Protein AF-A0A847LMZ5-F1 (afdb_monomer_lite)

Sequence (312 aa):
MRTNPVRPGMLLMLALALTLGGLVWAQEDLQGVLDTHEPKVAAPAIERQDTPAQTAAAPAATDPWAAVRARLQAIIDRLQKILDLLRGGSTAVVEDPGKDKGKEQDKPKTDDQEKSAYQPKGTLKPESFGYGSRYQAVYDIVEKYCAVNQKYVLSAGHTWKGYTGQTDCSGFTGHFYQMLCSIAGVPPVFSQKGWFPSSQVYKTQYTKKITSAWPPPKPRDLIKPGDIFVLDKDGRSYGHIGVFMGYDKSGNPLIAHSTTTTISTKAVRGNKGHTGVRIEPMPSYYRERWSGIYRINGTDQALDKLVKQGAK

Foldseek 3Di:
DDDDDDDPVVVVVVVVCVLVVLVVVVVVVVVVVVVVPDDDDDDDDDDDDDDDDDDDDDPDDDPPCPVVVVSVVVSVVVVVVVVVVVVVPDDDDDDDDDDDDDDDDDDPDDDDDDPDLDQQQDPDDLVQQPDDPLCRSLRRQQQVQQVQQQAEDPQPQFQDDDHHNYYAFQNSLQNSQVSLCSSLVHDAPDDNHGGGDFLVCLLPHQKDFQDQDPPPDDDDVRDDFQWKWKQAAPVPDRIGMFTFHHAHPVRFTKTWGFDPDADDPQFPGHDGRGGTITIHGDDPVSNVRGPHIIHRPCSVVSSVSVVVVVVD

Structure (mmCIF, N/CA/C/O backbone):
data_AF-A0A847LMZ5-F1
#
_entry.id   AF-A0A847LMZ5-F1
#
loop_
_atom_site.group_PDB
_atom_site.id
_atom_site.type_symbol
_atom_site.label_atom_id
_atom_site.label_alt_id
_atom_site.label_comp_id
_atom_site.label_asym_id
_atom_site.label_entity_id
_atom_site.label_seq_id
_atom_site.pdbx_PDB_ins_code
_atom_site.Cartn_x
_atom_site.Cartn_y
_atom_site.Cartn_z
_atom_site.occupancy
_atom_site.B_iso_or_equiv
_atom_site.auth_seq_id
_atom_site.auth_comp_id
_atom_site.auth_asym_id
_atom_site.auth_atom_id
_atom_site.pdbx_PDB_model_num
ATOM 1 N N . MET A 1 1 ? 45.243 -16.182 -17.906 1.00 40.28 1 MET A N 1
ATOM 2 C CA . MET A 1 1 ? 44.011 -15.542 -17.390 1.00 40.28 1 MET A CA 1
ATOM 3 C C . MET A 1 1 ? 42.861 -15.928 -18.309 1.00 40.28 1 MET A C 1
ATOM 5 O O . MET A 1 1 ? 42.946 -15.637 -19.492 1.00 40.28 1 MET A O 1
ATOM 9 N N . ARG A 1 2 ? 41.856 -16.667 -17.821 1.00 28.03 2 ARG A N 1
ATOM 10 C CA . ARG A 1 2 ? 40.675 -17.052 -18.616 1.00 28.03 2 ARG A CA 1
ATOM 11 C C . ARG A 1 2 ? 39.610 -15.966 -18.465 1.00 28.03 2 ARG A C 1
ATOM 13 O O . ARG A 1 2 ? 39.167 -15.708 -17.350 1.00 28.03 2 ARG A O 1
ATOM 20 N N . THR A 1 3 ? 39.235 -15.322 -19.564 1.00 37.41 3 THR A N 1
ATOM 21 C CA . THR A 1 3 ? 38.119 -14.375 -19.627 1.00 37.41 3 THR A CA 1
ATOM 22 C C . THR A 1 3 ? 36.821 -15.161 -19.808 1.00 37.41 3 THR A C 1
ATOM 24 O O . THR A 1 3 ? 36.697 -15.980 -20.717 1.00 37.41 3 THR A O 1
ATOM 27 N N . ASN A 1 4 ? 35.856 -14.963 -18.908 1.00 35.88 4 ASN A N 1
ATOM 28 C CA . ASN A 1 4 ? 34.538 -15.582 -19.042 1.00 35.88 4 ASN A CA 1
ATOM 29 C C . ASN A 1 4 ? 33.739 -14.859 -20.140 1.00 35.88 4 ASN A C 1
ATOM 31 O O . ASN A 1 4 ? 33.680 -13.627 -20.114 1.00 35.88 4 ASN A O 1
ATOM 35 N N . PRO A 1 5 ? 33.099 -15.580 -21.079 1.00 39.66 5 PRO A N 1
ATOM 36 C CA . PRO A 1 5 ? 32.271 -14.955 -22.100 1.00 39.66 5 PRO A CA 1
ATOM 37 C C . PRO A 1 5 ? 31.011 -14.353 -21.467 1.00 39.66 5 PRO A C 1
ATOM 39 O O . PRO A 1 5 ? 30.300 -15.001 -20.693 1.00 39.66 5 PRO A O 1
ATOM 42 N N . VAL A 1 6 ? 30.735 -13.092 -21.801 1.00 39.94 6 VAL A N 1
ATOM 43 C CA . VAL A 1 6 ? 29.519 -12.385 -21.387 1.00 39.94 6 VAL A CA 1
ATOM 44 C C . VAL A 1 6 ? 28.318 -13.088 -22.017 1.00 39.94 6 VAL A C 1
ATOM 46 O O . VAL A 1 6 ? 28.242 -13.246 -23.234 1.00 39.94 6 VAL A O 1
ATOM 49 N N . ARG A 1 7 ? 27.378 -13.543 -21.183 1.00 42.81 7 ARG A N 1
ATOM 50 C CA . ARG A 1 7 ? 26.174 -14.244 -21.646 1.00 42.81 7 ARG A CA 1
ATOM 51 C C . ARG A 1 7 ? 25.300 -13.289 -22.480 1.00 42.81 7 ARG A C 1
ATOM 53 O O . ARG A 1 7 ? 25.060 -12.172 -22.019 1.00 42.81 7 ARG A O 1
ATOM 60 N N . PRO A 1 8 ? 24.741 -13.719 -23.628 1.00 40.16 8 PRO A N 1
ATOM 61 C CA . PRO A 1 8 ? 23.923 -12.873 -24.510 1.00 40.16 8 PRO A CA 1
ATOM 62 C C . PRO A 1 8 ? 22.765 -12.151 -23.798 1.00 40.16 8 PRO A C 1
ATOM 64 O O . PRO A 1 8 ? 22.463 -10.998 -24.095 1.00 40.16 8 PRO A O 1
ATOM 67 N N . GLY A 1 9 ? 22.167 -12.783 -22.779 1.00 38.16 9 GLY A N 1
ATOM 68 C CA . GLY A 1 9 ? 21.100 -12.176 -21.975 1.00 38.16 9 GLY A CA 1
ATOM 69 C C . GLY A 1 9 ? 21.537 -10.978 -21.119 1.00 38.16 9 GLY A C 1
ATOM 70 O O . GLY A 1 9 ? 20.717 -10.119 -20.809 1.00 38.16 9 GLY A O 1
ATOM 71 N N . MET A 1 10 ? 22.823 -10.875 -20.769 1.00 39.41 10 MET A N 1
ATOM 72 C CA . MET A 1 10 ? 23.363 -9.748 -20.000 1.00 39.41 10 MET A CA 1
ATOM 73 C C . MET A 1 10 ? 23.548 -8.507 -20.884 1.00 39.41 10 MET A C 1
ATOM 75 O O . MET A 1 10 ? 23.282 -7.396 -20.437 1.00 39.41 10 MET A O 1
ATOM 79 N N . LEU A 1 11 ? 23.915 -8.701 -22.155 1.00 41.25 11 LEU A N 1
ATOM 80 C CA . LEU A 1 11 ? 23.975 -7.635 -23.160 1.00 41.25 11 LEU A CA 1
ATOM 81 C C . LEU A 1 11 ? 22.578 -7.118 -23.526 1.00 41.25 11 LEU A C 1
ATOM 83 O O . LEU A 1 11 ? 22.403 -5.910 -23.645 1.00 41.25 11 LEU A O 1
ATOM 87 N N . LEU A 1 12 ? 21.574 -7.999 -23.616 1.00 39.91 12 LEU A N 1
ATOM 88 C CA . LEU A 1 12 ? 20.188 -7.596 -23.870 1.00 39.91 12 LEU A CA 1
ATOM 89 C C . LEU A 1 12 ? 19.594 -6.800 -22.695 1.00 39.91 12 LEU A C 1
ATOM 91 O O . LEU A 1 12 ? 18.951 -5.782 -22.918 1.00 39.91 12 LEU A O 1
ATOM 95 N N . MET A 1 13 ? 19.862 -7.203 -21.447 1.00 43.59 13 MET A N 1
ATOM 96 C CA . MET A 1 13 ? 19.449 -6.449 -20.253 1.00 43.59 13 MET A CA 1
ATOM 97 C C . MET A 1 13 ? 20.156 -5.092 -20.140 1.00 43.59 13 MET A C 1
ATOM 99 O O . MET A 1 13 ? 19.526 -4.106 -19.765 1.00 43.59 13 MET A O 1
ATOM 103 N N . LEU A 1 14 ? 21.445 -5.018 -20.494 1.00 41.22 14 LEU A N 1
ATOM 104 C CA . LEU A 1 14 ? 22.200 -3.763 -20.496 1.00 41.22 14 LEU A CA 1
ATOM 105 C C . LEU A 1 14 ? 21.722 -2.821 -21.614 1.00 41.22 14 LEU A C 1
ATOM 107 O O . LEU A 1 14 ? 21.564 -1.627 -21.380 1.00 41.22 14 LEU A O 1
ATOM 111 N N . ALA A 1 15 ? 21.424 -3.359 -22.801 1.00 42.47 15 ALA A N 1
ATOM 112 C CA . ALA A 1 15 ? 20.840 -2.608 -23.908 1.00 42.47 15 ALA A CA 1
ATOM 113 C C . ALA A 1 15 ? 19.437 -2.090 -23.558 1.00 42.47 15 ALA A C 1
ATOM 115 O O . ALA A 1 15 ? 19.166 -0.913 -23.771 1.00 42.47 15 ALA A O 1
ATOM 116 N N . LEU A 1 16 ? 18.590 -2.917 -22.933 1.00 42.31 16 LEU A N 1
ATOM 117 C CA . LEU A 1 16 ? 17.246 -2.526 -22.498 1.00 42.31 16 LEU A CA 1
ATOM 118 C C . LEU A 1 16 ? 17.288 -1.449 -21.399 1.00 42.31 16 LEU A C 1
ATOM 120 O O . LEU A 1 16 ? 16.494 -0.509 -21.426 1.00 42.31 16 LEU A O 1
ATOM 124 N N . ALA A 1 17 ? 18.243 -1.545 -20.467 1.00 45.31 17 ALA A N 1
ATOM 125 C CA . ALA A 1 17 ? 18.478 -0.532 -19.438 1.00 45.31 17 ALA A CA 1
ATOM 126 C C . ALA A 1 17 ? 18.969 0.802 -20.032 1.00 45.31 17 ALA A C 1
ATOM 128 O O . ALA A 1 17 ? 18.552 1.866 -19.575 1.00 45.31 17 ALA A O 1
ATOM 129 N N . LEU A 1 18 ? 19.801 0.759 -21.078 1.00 43.91 18 LEU A N 1
ATOM 130 C CA . LEU A 1 18 ? 20.311 1.949 -21.767 1.00 43.91 18 LEU A CA 1
ATOM 131 C C . LEU A 1 18 ? 19.268 2.604 -22.690 1.00 43.91 18 LEU A C 1
ATOM 133 O O . LEU A 1 18 ? 19.251 3.828 -22.798 1.00 43.91 18 LEU A O 1
ATOM 137 N N . THR A 1 19 ? 18.374 1.835 -23.324 1.00 46.25 19 THR A N 1
ATOM 138 C CA . THR A 1 19 ? 17.312 2.381 -24.190 1.00 46.25 19 THR A CA 1
ATOM 139 C C . THR A 1 19 ? 16.118 2.910 -23.396 1.00 46.25 19 THR A C 1
ATOM 141 O O . THR A 1 19 ? 15.596 3.974 -23.718 1.00 46.25 19 THR A O 1
ATOM 144 N N . LEU A 1 20 ? 15.703 2.225 -22.322 1.00 44.44 20 LEU A N 1
ATOM 145 C CA . LEU A 1 20 ? 14.601 2.686 -21.462 1.00 44.44 20 LEU A CA 1
ATOM 146 C C . LEU A 1 20 ? 15.035 3.821 -20.527 1.00 44.44 20 LEU A C 1
ATOM 148 O O . LEU A 1 20 ? 14.248 4.725 -20.260 1.00 44.44 20 LEU A O 1
ATOM 152 N N . GLY A 1 21 ? 16.303 3.825 -20.102 1.00 41.75 21 GLY A N 1
ATOM 153 C CA . GLY A 1 21 ? 16.902 4.953 -19.396 1.00 41.75 21 GLY A CA 1
ATOM 154 C C . GLY A 1 21 ? 16.992 6.219 -20.252 1.00 41.75 21 GLY A C 1
ATOM 155 O O . GLY A 1 21 ? 16.994 7.300 -19.697 1.00 41.75 21 GLY A O 1
ATOM 156 N N . GLY A 1 22 ? 17.016 6.129 -21.586 1.00 37.91 22 GLY A N 1
ATOM 157 C CA . GLY A 1 22 ? 16.984 7.309 -22.463 1.00 37.91 22 GLY A CA 1
ATOM 158 C C . GLY A 1 22 ? 15.580 7.881 -22.693 1.00 37.91 22 GLY A C 1
ATOM 159 O O . GLY A 1 22 ? 15.420 9.097 -22.769 1.00 37.91 22 GLY A O 1
ATOM 160 N N . LEU A 1 23 ? 14.554 7.024 -22.774 1.00 37.25 23 LEU A N 1
ATOM 161 C CA . LEU A 1 23 ? 13.178 7.453 -23.069 1.00 37.25 23 LEU A CA 1
ATOM 162 C C . LEU A 1 23 ? 12.505 8.206 -21.910 1.00 37.25 23 LEU A C 1
ATOM 164 O O . LEU A 1 23 ? 11.705 9.101 -22.159 1.00 37.25 23 LEU A O 1
ATOM 168 N N . VAL A 1 24 ? 12.827 7.873 -20.656 1.00 42.84 24 VAL A N 1
ATOM 169 C CA . VAL A 1 24 ? 12.194 8.507 -19.481 1.00 42.84 24 VAL A CA 1
ATOM 170 C C . VAL A 1 24 ? 12.733 9.924 -19.237 1.00 42.84 24 VAL A C 1
ATOM 172 O O . VAL A 1 24 ? 11.966 10.812 -18.880 1.00 42.84 24 VAL A O 1
ATOM 175 N N . TRP A 1 25 ? 14.011 10.179 -19.538 1.00 40.00 25 TRP A N 1
ATOM 176 C CA . TRP A 1 25 ? 14.607 11.518 -19.411 1.00 40.00 25 TRP A CA 1
ATOM 177 C C . TRP A 1 25 ? 14.095 12.478 -20.488 1.00 40.00 25 TRP A C 1
ATOM 179 O O . TRP A 1 25 ? 13.913 13.662 -20.229 1.00 40.00 25 TRP A O 1
ATOM 189 N N . ALA A 1 26 ? 13.787 11.960 -21.682 1.00 38.69 26 ALA A N 1
ATOM 190 C CA . ALA A 1 26 ? 13.154 12.748 -22.735 1.00 38.69 26 ALA A CA 1
ATOM 191 C C . ALA A 1 26 ? 11.730 13.203 -22.359 1.00 38.69 26 ALA A C 1
ATOM 193 O O . ALA A 1 26 ? 11.281 14.231 -22.853 1.00 38.69 26 ALA A O 1
ATOM 194 N N . GLN A 1 27 ? 11.029 12.472 -21.485 1.00 42.47 27 GLN A N 1
ATOM 195 C CA . GLN A 1 27 ? 9.670 12.810 -21.057 1.00 42.47 27 GLN A CA 1
ATOM 196 C C . GLN A 1 27 ? 9.647 13.851 -19.923 1.00 42.47 27 GLN A C 1
ATOM 198 O O . GLN A 1 27 ? 8.782 14.724 -19.926 1.00 42.47 27 GLN A O 1
ATOM 203 N N . GLU A 1 28 ? 10.604 13.802 -18.992 1.00 41.81 28 GLU A N 1
ATOM 204 C CA . GLU A 1 28 ? 10.739 14.802 -17.918 1.00 41.81 28 GLU A CA 1
ATOM 205 C C . GLU A 1 28 ? 11.218 16.166 -18.451 1.00 41.81 28 GLU A C 1
ATOM 207 O O . GLU A 1 28 ? 10.672 17.198 -18.056 1.00 41.81 28 GLU A O 1
ATOM 212 N N . ASP A 1 29 ? 12.142 16.184 -19.422 1.00 41.62 29 ASP A N 1
ATOM 213 C CA . ASP A 1 29 ? 12.594 17.425 -20.077 1.00 41.62 29 ASP A CA 1
ATOM 214 C C . ASP A 1 29 ? 11.500 18.048 -20.970 1.00 41.62 29 ASP A C 1
ATOM 216 O O . ASP A 1 29 ? 11.355 19.271 -21.008 1.00 41.62 29 ASP A O 1
ATOM 220 N N . LEU A 1 30 ? 10.687 17.237 -21.665 1.00 34.03 30 LEU A N 1
ATOM 221 C CA . LEU A 1 30 ? 9.592 17.747 -22.504 1.00 34.03 30 LEU A CA 1
ATOM 222 C C . LEU A 1 30 ? 8.488 18.407 -21.662 1.00 34.03 30 LEU A C 1
ATOM 224 O O . LEU A 1 30 ? 7.918 19.415 -22.079 1.00 34.03 30 LEU A O 1
ATOM 228 N N . GLN A 1 31 ? 8.220 17.877 -20.465 1.00 44.16 31 GLN A N 1
ATOM 229 C CA . GLN A 1 31 ? 7.247 18.457 -19.541 1.00 44.16 31 GLN A CA 1
ATOM 230 C C . GLN A 1 31 ? 7.771 19.759 -18.909 1.00 44.16 31 GLN A C 1
ATOM 232 O O . GLN A 1 31 ? 7.029 20.732 -18.823 1.00 44.16 31 GLN A O 1
ATOM 237 N N . GLY A 1 32 ? 9.066 19.824 -18.571 1.00 38.69 32 GLY A N 1
ATOM 238 C CA . GLY A 1 32 ? 9.696 21.046 -18.057 1.00 38.69 32 GLY A CA 1
ATOM 239 C C . GLY A 1 32 ? 9.701 22.212 -19.055 1.00 38.69 32 GLY A C 1
ATOM 240 O O . GLY A 1 32 ? 9.527 23.359 -18.651 1.00 38.69 32 GLY A O 1
ATOM 241 N N . VAL A 1 33 ? 9.841 21.933 -20.358 1.00 40.28 33 VAL A N 1
ATOM 242 C CA . VAL A 1 33 ? 9.767 22.954 -21.423 1.00 40.28 33 VAL A CA 1
ATOM 243 C C . VAL A 1 33 ? 8.327 23.433 -21.661 1.00 40.28 33 VAL A C 1
ATOM 245 O O . VAL A 1 33 ? 8.112 24.622 -21.908 1.00 40.28 33 VAL A O 1
ATOM 248 N N . LEU A 1 34 ? 7.331 22.547 -21.546 1.00 38.34 34 LEU A N 1
ATOM 249 C CA . LEU A 1 34 ? 5.912 22.909 -21.676 1.00 38.34 34 LEU A CA 1
ATOM 250 C C . LEU A 1 34 ? 5.433 23.797 -20.514 1.00 38.34 34 LEU A C 1
ATOM 252 O O . LEU A 1 34 ? 4.734 24.780 -20.754 1.00 38.34 34 LEU A O 1
ATOM 256 N N . ASP A 1 35 ? 5.894 23.531 -19.290 1.00 45.22 35 ASP A N 1
ATOM 257 C CA . ASP A 1 35 ? 5.530 24.312 -18.099 1.00 45.22 35 ASP A CA 1
ATOM 258 C C . ASP A 1 35 ? 6.154 25.728 -18.092 1.00 45.22 35 ASP A C 1
ATOM 260 O O . ASP A 1 35 ? 5.628 26.644 -17.457 1.00 45.22 35 ASP A O 1
ATOM 264 N N . THR A 1 36 ? 7.250 25.957 -18.830 1.00 45.44 36 THR A N 1
ATOM 265 C CA . THR A 1 36 ? 7.865 27.293 -18.975 1.00 45.44 36 THR A CA 1
ATOM 266 C C . THR A 1 36 ? 7.190 28.205 -20.006 1.00 45.44 36 THR A C 1
ATOM 268 O O . THR A 1 36 ? 7.540 29.384 -20.084 1.00 45.44 36 THR A O 1
ATOM 271 N N . HIS A 1 37 ? 6.219 27.699 -20.776 1.00 38.75 37 HIS A N 1
ATOM 272 C CA . HIS A 1 37 ? 5.598 28.430 -21.887 1.00 38.75 37 HIS A CA 1
ATOM 273 C C . HIS A 1 37 ? 4.067 28.574 -21.803 1.00 38.75 37 HIS A C 1
ATOM 275 O O . HIS A 1 37 ? 3.457 29.060 -22.757 1.00 38.75 37 HIS A O 1
ATOM 281 N N . GLU A 1 38 ? 3.433 28.256 -20.668 1.00 37.28 38 GLU A N 1
ATOM 282 C CA . GLU A 1 38 ? 2.038 28.657 -20.451 1.00 37.28 38 GLU A CA 1
ATOM 283 C C . GLU A 1 38 ? 1.930 30.185 -20.246 1.00 37.28 38 GLU A C 1
ATOM 285 O O . GLU A 1 38 ? 2.606 30.750 -19.375 1.00 37.28 38 GLU A O 1
ATOM 290 N N . PRO A 1 39 ? 1.089 30.898 -21.024 1.00 33.19 39 PRO A N 1
ATOM 291 C CA . PRO A 1 39 ? 0.928 32.336 -20.871 1.00 33.19 39 PRO A CA 1
ATOM 292 C C . PRO A 1 39 ? 0.236 32.645 -19.538 1.00 33.19 39 PRO A C 1
ATOM 294 O O . PRO A 1 39 ? -0.963 32.423 -19.366 1.00 33.19 39 PRO A O 1
ATOM 297 N N . LYS A 1 40 ? 0.994 33.201 -18.587 1.00 36.41 40 LYS A N 1
ATOM 298 C CA . LYS A 1 40 ? 0.441 33.799 -17.365 1.00 36.41 40 LYS A CA 1
ATOM 299 C C . LYS A 1 40 ? -0.496 34.944 -17.749 1.00 36.41 40 LYS A C 1
ATOM 301 O O . LYS A 1 40 ? -0.046 35.999 -18.190 1.00 36.41 40 LYS A O 1
ATOM 306 N N . VAL A 1 41 ? -1.796 34.741 -17.554 1.00 35.16 41 VAL A N 1
ATOM 307 C CA . VAL A 1 41 ? -2.803 35.800 -17.660 1.00 35.16 41 VAL A CA 1
ATOM 308 C C . VAL A 1 41 ? -2.531 36.824 -16.555 1.00 35.16 41 VAL A C 1
ATOM 310 O O . VAL A 1 41 ? -2.593 36.505 -15.367 1.00 35.16 41 VAL A O 1
ATOM 313 N N . ALA A 1 42 ? -2.164 38.041 -16.953 1.00 36.50 42 ALA A N 1
ATOM 314 C CA . ALA A 1 42 ? -1.856 39.141 -16.050 1.00 36.50 42 ALA A CA 1
ATOM 315 C C . ALA A 1 42 ? -3.136 39.714 -15.413 1.00 36.50 42 ALA A C 1
ATOM 317 O O . ALA A 1 42 ? -4.105 40.016 -16.107 1.00 36.50 42 ALA A O 1
ATOM 318 N N . ALA A 1 43 ? -3.120 39.891 -14.090 1.00 35.12 43 ALA A N 1
ATOM 319 C CA . ALA A 1 43 ? -4.070 40.738 -13.368 1.00 35.12 43 ALA A CA 1
ATOM 320 C C . ALA A 1 43 ? -3.659 42.224 -13.503 1.00 35.12 43 ALA A C 1
ATOM 322 O O . ALA A 1 43 ? -2.471 42.500 -13.696 1.00 35.12 43 ALA A O 1
ATOM 323 N N . PRO A 1 44 ? -4.603 43.184 -13.431 1.00 37.62 44 PRO A N 1
ATOM 324 C CA . PRO A 1 44 ? -4.355 44.565 -13.833 1.00 37.62 44 PRO A CA 1
ATOM 325 C C . PRO A 1 44 ? -3.472 45.341 -12.846 1.00 37.62 44 PRO A C 1
ATOM 327 O O . PRO A 1 44 ? -3.483 45.113 -11.637 1.00 37.62 44 PRO A O 1
ATOM 330 N N . ALA A 1 45 ? -2.706 46.263 -13.427 1.00 36.47 45 ALA A N 1
ATOM 331 C CA . ALA A 1 45 ? -1.644 47.047 -12.817 1.00 36.47 45 ALA A CA 1
ATOM 332 C C . ALA A 1 45 ? -2.146 48.136 -11.853 1.00 36.47 45 ALA A C 1
ATOM 334 O O . ALA A 1 45 ? -3.147 48.800 -12.116 1.00 36.47 45 ALA A O 1
ATOM 335 N N . ILE A 1 46 ? -1.376 48.368 -10.783 1.00 38.19 46 ILE A N 1
ATOM 336 C CA . ILE A 1 46 ? -1.354 49.636 -10.048 1.00 38.19 46 ILE A CA 1
ATOM 337 C C . ILE A 1 46 ? -0.035 50.335 -10.388 1.00 38.19 46 ILE A C 1
ATOM 339 O O . ILE A 1 46 ? 1.047 49.760 -10.288 1.00 38.19 46 ILE A O 1
ATOM 343 N N . GLU A 1 47 ? -0.189 51.571 -10.835 1.00 44.72 47 GLU A N 1
ATOM 344 C CA . GLU A 1 47 ? 0.781 52.489 -11.415 1.00 44.72 47 GLU A CA 1
ATOM 345 C C . GLU A 1 47 ? 1.703 53.129 -10.360 1.00 44.72 47 GLU A C 1
ATOM 347 O O . GLU A 1 47 ? 1.206 53.683 -9.379 1.00 44.72 47 GLU A O 1
ATOM 352 N N . ARG A 1 48 ? 3.030 53.105 -10.588 1.00 34.03 48 ARG A N 1
ATOM 353 C CA . ARG A 1 48 ? 3.987 54.150 -10.160 1.00 34.03 48 ARG A CA 1
ATOM 354 C C . ARG A 1 48 ? 5.208 54.228 -11.102 1.00 34.03 48 ARG A C 1
ATOM 356 O O . ARG A 1 48 ? 5.894 53.233 -11.317 1.00 34.03 48 ARG A O 1
ATOM 363 N N . GLN A 1 49 ? 5.414 55.448 -11.606 1.00 35.41 49 GLN A N 1
ATOM 364 C CA . GLN A 1 49 ? 6.561 56.099 -12.283 1.00 35.41 49 GLN A CA 1
ATOM 365 C C . GLN A 1 49 ? 7.929 55.838 -11.608 1.00 35.41 49 GLN A C 1
ATOM 367 O O . GLN A 1 49 ? 7.949 55.503 -10.427 1.00 35.41 49 GLN A O 1
ATOM 372 N N . ASP A 1 50 ? 9.131 56.074 -12.151 1.00 41.22 50 ASP A N 1
ATOM 373 C CA . ASP A 1 50 ? 9.733 56.401 -13.463 1.00 41.22 50 ASP A CA 1
ATOM 374 C C . ASP A 1 50 ? 11.260 56.302 -13.228 1.00 41.22 50 ASP A C 1
ATOM 376 O O . ASP A 1 50 ? 11.735 56.844 -12.229 1.00 41.22 50 ASP A O 1
ATOM 380 N N . THR A 1 51 ? 12.062 55.682 -14.110 1.00 32.66 51 THR A N 1
ATOM 381 C CA . THR A 1 51 ? 13.518 55.964 -14.269 1.00 32.66 51 THR A CA 1
ATOM 382 C C . THR A 1 51 ? 14.017 55.431 -15.634 1.00 32.66 51 THR A C 1
ATOM 384 O O . THR A 1 51 ? 13.564 54.360 -16.044 1.00 32.66 51 THR A O 1
ATOM 387 N N . PRO A 1 52 ? 14.898 56.143 -16.378 1.00 42.81 52 PRO A N 1
ATOM 388 C CA . PRO A 1 52 ? 15.064 55.932 -17.818 1.00 42.81 52 PRO A CA 1
ATOM 389 C C . PRO A 1 52 ? 16.093 54.868 -18.237 1.00 42.81 52 PRO A C 1
ATOM 391 O O . PRO A 1 52 ? 16.970 54.445 -17.489 1.00 42.81 52 PRO A O 1
ATOM 394 N N . ALA A 1 53 ? 15.921 54.484 -19.503 1.00 40.97 53 ALA A N 1
ATOM 395 C CA . ALA A 1 53 ? 16.490 53.379 -20.260 1.00 40.97 53 ALA A CA 1
ATOM 396 C C . ALA A 1 53 ? 18.023 53.233 -20.273 1.00 40.97 53 ALA A C 1
ATOM 398 O O . ALA A 1 53 ? 18.767 54.183 -20.511 1.00 40.97 53 ALA A O 1
ATOM 399 N N . GLN A 1 54 ? 18.457 51.972 -20.194 1.00 34.94 54 GLN A N 1
ATOM 400 C CA . GLN A 1 54 ? 19.762 51.501 -20.650 1.00 34.94 54 GLN A CA 1
ATOM 401 C C . GLN A 1 54 ? 19.525 50.454 -21.751 1.00 34.94 54 GLN A C 1
ATOM 403 O O . GLN A 1 54 ? 19.020 49.362 -21.496 1.00 34.94 54 GLN A O 1
ATOM 408 N N . THR A 1 55 ? 19.831 50.812 -22.998 1.00 44.72 55 THR A N 1
ATOM 409 C CA . THR A 1 55 ? 19.663 49.942 -24.170 1.00 44.72 55 THR A CA 1
ATOM 410 C C . THR A 1 55 ? 20.777 48.895 -24.195 1.00 44.72 55 THR A C 1
ATOM 412 O O . THR A 1 55 ? 21.880 49.167 -24.663 1.00 44.72 55 THR A O 1
ATOM 415 N N . ALA A 1 56 ? 20.501 47.694 -23.685 1.00 40.41 56 ALA A N 1
ATOM 416 C CA . ALA A 1 56 ? 21.348 46.521 -23.883 1.00 40.41 56 ALA A CA 1
ATOM 417 C C . ALA A 1 56 ? 20.879 45.754 -25.128 1.00 40.41 56 ALA A C 1
ATOM 419 O O . ALA A 1 56 ? 19.695 45.448 -25.273 1.00 40.41 56 ALA A O 1
ATOM 420 N N . ALA A 1 57 ? 21.812 45.469 -26.038 1.00 41.00 57 ALA A N 1
ATOM 421 C CA . ALA A 1 57 ? 21.563 44.680 -27.237 1.00 41.00 57 ALA A CA 1
ATOM 422 C C . ALA A 1 57 ? 21.004 43.294 -26.872 1.00 41.00 57 ALA A C 1
ATOM 424 O O . ALA A 1 57 ? 21.560 42.594 -26.024 1.00 41.00 57 ALA A O 1
ATOM 425 N N . ALA A 1 58 ? 19.901 42.912 -27.519 1.00 37.56 58 ALA A N 1
ATOM 426 C CA . ALA A 1 58 ? 19.277 41.609 -27.336 1.00 37.56 58 ALA A CA 1
ATOM 427 C C . ALA A 1 58 ? 20.265 40.490 -27.728 1.00 37.56 58 ALA A C 1
ATOM 429 O O . ALA A 1 58 ? 20.845 40.556 -28.817 1.00 37.56 58 ALA A O 1
ATOM 430 N N . PRO A 1 59 ? 20.473 39.462 -26.885 1.00 43.47 59 PRO A N 1
ATOM 431 C CA . PRO A 1 59 ? 21.263 38.307 -27.281 1.00 43.47 59 PRO A CA 1
ATOM 432 C C . PRO A 1 59 ? 20.578 37.614 -28.462 1.00 43.47 59 PRO A C 1
ATOM 434 O O . PRO A 1 59 ? 19.358 37.437 -28.472 1.00 43.47 59 PRO A O 1
ATOM 437 N N . ALA A 1 60 ? 21.375 37.247 -29.468 1.00 45.97 60 ALA A N 1
ATOM 438 C CA . ALA A 1 60 ? 20.917 36.485 -30.620 1.00 45.97 60 ALA A CA 1
ATOM 439 C C . ALA A 1 60 ? 20.119 35.263 -30.148 1.00 45.97 60 ALA A C 1
ATOM 441 O O . ALA A 1 60 ? 20.580 34.527 -29.274 1.00 45.97 60 ALA A O 1
ATOM 442 N N . ALA A 1 61 ? 18.924 35.079 -30.717 1.00 42.88 61 ALA A N 1
ATOM 443 C CA . ALA A 1 61 ? 18.043 33.965 -30.405 1.00 42.88 61 ALA A CA 1
ATOM 444 C C . ALA A 1 61 ? 18.789 32.646 -30.643 1.00 42.88 61 ALA A C 1
ATOM 446 O O . ALA A 1 61 ? 18.980 32.210 -31.779 1.00 42.88 61 ALA A O 1
ATOM 447 N N . THR A 1 62 ? 19.252 32.028 -29.561 1.00 58.28 62 THR A N 1
ATOM 448 C CA . THR A 1 62 ? 19.767 30.669 -29.579 1.00 58.28 62 THR A CA 1
ATOM 449 C C . THR A 1 62 ? 18.593 29.765 -29.898 1.00 58.28 62 THR A C 1
ATOM 451 O O . THR A 1 62 ? 17.617 29.728 -29.156 1.00 58.28 62 THR A O 1
ATOM 454 N N . ASP A 1 63 ? 18.669 29.078 -31.036 1.00 65.31 63 ASP A N 1
ATOM 455 C CA . ASP A 1 63 ? 17.688 28.084 -31.457 1.00 65.31 63 ASP A CA 1
ATOM 456 C C . ASP A 1 63 ? 17.461 27.076 -30.313 1.00 65.31 63 ASP A C 1
ATOM 458 O O . ASP A 1 63 ? 18.325 26.227 -30.055 1.00 65.31 63 ASP A O 1
ATOM 462 N N . PRO A 1 64 ? 16.321 27.160 -29.601 1.00 56.59 64 PRO A N 1
ATOM 463 C CA . PRO A 1 64 ? 16.103 26.398 -28.374 1.00 56.59 64 PRO A CA 1
ATOM 464 C C . PRO A 1 64 ? 15.978 24.897 -28.667 1.00 56.59 64 PRO A C 1
ATOM 466 O O . PRO A 1 64 ? 16.092 24.061 -27.771 1.00 56.59 64 PRO A O 1
ATOM 469 N N . TRP A 1 65 ? 15.806 24.543 -29.943 1.00 57.34 65 TRP A N 1
ATOM 470 C CA . TRP A 1 65 ? 15.665 23.178 -30.421 1.00 57.34 65 TRP A CA 1
ATOM 471 C C . TRP A 1 65 ? 16.977 22.558 -30.896 1.00 57.34 65 TRP A C 1
ATOM 473 O O . TRP A 1 65 ? 17.002 21.354 -31.147 1.00 57.34 65 TRP A O 1
ATOM 483 N N . ALA A 1 66 ? 18.075 23.316 -30.988 1.00 60.94 66 ALA A N 1
ATOM 484 C CA . ALA A 1 66 ? 19.362 22.796 -31.453 1.00 60.94 66 ALA A CA 1
ATOM 485 C C . ALA A 1 66 ? 19.861 21.638 -30.572 1.00 60.94 66 ALA A C 1
ATOM 487 O O . ALA A 1 66 ? 20.236 20.576 -31.072 1.00 60.94 66 ALA A O 1
ATOM 488 N N . ALA A 1 67 ? 19.788 21.808 -29.248 1.00 53.16 67 ALA A N 1
ATOM 489 C CA . ALA A 1 67 ? 20.199 20.788 -28.285 1.00 53.16 67 ALA A CA 1
ATOM 490 C C . ALA A 1 67 ? 19.276 19.557 -28.306 1.00 53.16 67 ALA A C 1
ATOM 492 O O . ALA A 1 67 ? 19.746 18.422 -28.203 1.00 53.16 67 ALA A O 1
ATOM 493 N N . VAL A 1 68 ? 17.971 19.773 -28.488 1.00 55.97 68 VAL A N 1
ATOM 494 C CA . VAL A 1 68 ? 16.967 18.703 -28.572 1.00 55.97 68 VAL A CA 1
ATOM 495 C C . VAL A 1 68 ? 17.160 17.882 -29.850 1.00 55.97 68 VAL A C 1
ATOM 497 O O . VAL A 1 68 ? 17.206 16.654 -29.789 1.00 55.97 68 VAL A O 1
ATOM 500 N N . ARG A 1 69 ? 17.366 18.540 -30.998 1.00 72.69 69 ARG A N 1
ATOM 501 C CA . ARG A 1 69 ? 17.637 17.885 -32.287 1.00 72.69 69 ARG A CA 1
ATOM 502 C C . ARG A 1 69 ? 18.936 17.087 -32.272 1.00 72.69 69 ARG A C 1
ATOM 504 O O . ARG A 1 69 ? 18.933 15.937 -32.699 1.00 72.69 69 ARG A O 1
ATOM 511 N N . ALA A 1 70 ? 20.017 17.647 -31.729 1.00 63.25 70 ALA A N 1
ATOM 512 C CA . ALA A 1 70 ? 21.293 16.940 -31.614 1.00 63.25 70 ALA A CA 1
ATOM 513 C C . ALA A 1 70 ? 21.174 15.665 -30.756 1.00 63.25 70 ALA A C 1
ATOM 515 O O . ALA A 1 70 ? 21.750 14.628 -31.083 1.00 63.25 70 ALA A O 1
ATOM 516 N N . ARG A 1 71 ? 20.380 15.716 -29.678 1.00 53.91 71 ARG A N 1
ATOM 517 C CA . ARG A 1 71 ? 20.129 14.559 -28.805 1.00 53.91 71 ARG A CA 1
ATOM 518 C C . ARG A 1 71 ? 19.230 13.509 -29.459 1.00 53.91 71 ARG A C 1
ATOM 520 O O . ARG A 1 71 ? 19.534 12.324 -29.355 1.00 53.91 71 ARG A O 1
ATOM 527 N N . LEU A 1 72 ? 18.171 13.924 -30.157 1.00 57.53 72 LEU A N 1
ATOM 528 C CA . LEU A 1 72 ? 17.317 13.023 -30.940 1.00 57.53 72 LEU A CA 1
ATOM 529 C C . LEU A 1 72 ? 18.117 12.294 -32.020 1.00 57.53 72 LEU A C 1
ATOM 531 O O . LEU A 1 72 ? 17.999 11.076 -32.139 1.00 57.53 72 LEU A O 1
ATOM 535 N N . GLN A 1 73 ? 18.987 13.009 -32.735 1.00 70.25 73 GLN A N 1
ATOM 536 C CA . GLN A 1 73 ? 19.849 12.404 -33.746 1.00 70.25 73 GLN A CA 1
ATOM 537 C C . GLN A 1 73 ? 20.790 11.359 -33.129 1.00 70.25 73 GLN A C 1
ATOM 539 O O . GLN A 1 73 ? 20.862 10.236 -33.615 1.00 70.25 73 GLN A O 1
ATOM 544 N N . ALA A 1 74 ? 21.406 11.658 -31.981 1.00 62.41 74 ALA A N 1
ATOM 545 C CA . ALA A 1 74 ? 22.262 10.700 -31.278 1.00 62.41 74 ALA A CA 1
ATOM 546 C C . ALA A 1 74 ? 21.513 9.439 -30.790 1.00 62.41 74 ALA A C 1
ATOM 548 O O . ALA A 1 74 ? 22.108 8.363 -30.687 1.00 62.41 74 ALA A O 1
ATOM 549 N N . ILE A 1 75 ? 20.218 9.550 -30.472 1.00 60.41 75 ILE A N 1
ATOM 550 C CA . ILE A 1 75 ? 19.366 8.400 -30.128 1.00 60.41 75 ILE A CA 1
ATOM 551 C C . ILE A 1 75 ? 19.074 7.565 -31.378 1.00 60.41 75 ILE A C 1
ATOM 553 O O . ILE A 1 75 ? 19.208 6.341 -31.328 1.00 60.41 75 ILE A O 1
ATOM 557 N N . ILE A 1 76 ? 18.726 8.213 -32.492 1.00 68.19 76 ILE A N 1
ATOM 558 C CA . ILE A 1 76 ? 18.469 7.555 -33.781 1.00 68.19 76 ILE A CA 1
ATOM 559 C C . ILE A 1 76 ? 19.707 6.770 -34.236 1.00 68.19 76 ILE A C 1
ATOM 561 O O . ILE A 1 76 ? 19.598 5.571 -34.504 1.00 68.19 76 ILE A O 1
ATOM 565 N N . ASP A 1 77 ? 20.889 7.387 -34.189 1.00 70.19 77 ASP A N 1
ATOM 566 C CA . ASP A 1 77 ? 22.151 6.757 -34.593 1.00 70.19 77 ASP A CA 1
ATOM 567 C C . ASP A 1 77 ? 22.484 5.527 -33.721 1.00 70.19 77 ASP A C 1
ATOM 569 O O . ASP A 1 77 ? 22.960 4.496 -34.207 1.00 70.19 77 ASP A O 1
ATOM 573 N N . ARG A 1 78 ? 22.195 5.591 -32.411 1.00 62.62 78 ARG A N 1
ATOM 574 C CA . ARG A 1 78 ? 22.379 4.456 -31.487 1.00 62.62 78 ARG A CA 1
ATOM 575 C C . ARG A 1 78 ? 21.416 3.310 -31.781 1.00 62.62 78 ARG A C 1
ATOM 577 O O . ARG A 1 78 ? 21.827 2.153 -31.709 1.00 62.62 78 ARG A O 1
ATOM 584 N N . LEU A 1 79 ? 20.161 3.612 -32.107 1.00 58.69 79 LEU A N 1
ATOM 585 C CA . LEU A 1 79 ? 19.161 2.600 -32.453 1.00 58.69 79 LEU A CA 1
ATOM 586 C C . LEU A 1 79 ? 19.492 1.913 -33.780 1.00 58.69 79 LEU A C 1
ATOM 588 O O . LEU A 1 79 ? 19.388 0.690 -33.863 1.00 58.69 79 LEU A O 1
ATOM 592 N N . GLN A 1 80 ? 19.961 2.662 -34.781 1.00 66.31 80 GLN A N 1
ATOM 593 C CA . GLN A 1 80 ? 20.430 2.097 -36.050 1.00 66.31 80 GLN A CA 1
ATOM 594 C C . GLN A 1 80 ? 21.624 1.163 -35.844 1.00 66.31 80 GLN A C 1
ATOM 596 O O . GLN A 1 80 ? 21.599 0.033 -36.321 1.00 66.31 80 GLN A O 1
ATOM 601 N N . LYS A 1 81 ? 22.596 1.550 -35.011 1.00 62.53 81 LYS A N 1
ATOM 602 C CA . LYS A 1 81 ? 23.742 0.691 -34.680 1.00 62.53 81 LYS A CA 1
ATOM 603 C C . LYS A 1 81 ? 23.339 -0.618 -33.985 1.00 62.53 81 LYS A C 1
ATOM 605 O O . LYS A 1 81 ? 23.961 -1.652 -34.211 1.00 62.53 81 LYS A O 1
ATOM 610 N N . ILE A 1 82 ? 22.300 -0.594 -33.147 1.00 62.75 82 ILE A N 1
ATOM 611 C CA . ILE A 1 82 ? 21.739 -1.802 -32.516 1.00 62.75 82 ILE A CA 1
ATOM 612 C C . ILE A 1 82 ? 21.029 -2.678 -33.558 1.00 62.75 82 ILE A C 1
ATOM 614 O O . ILE A 1 82 ? 21.197 -3.895 -33.551 1.00 62.75 82 ILE A O 1
ATOM 618 N N . LEU A 1 83 ? 20.270 -2.071 -34.471 1.00 60.75 83 LEU A N 1
ATOM 619 C CA . LEU A 1 83 ? 19.611 -2.765 -35.579 1.00 60.75 83 LEU A CA 1
ATOM 620 C C . LEU A 1 83 ? 20.614 -3.455 -36.511 1.00 60.75 83 LEU A C 1
ATOM 622 O O . LEU A 1 83 ? 20.392 -4.602 -36.895 1.00 60.75 83 LEU A O 1
ATOM 626 N N . ASP A 1 84 ? 21.734 -2.805 -36.813 1.00 64.50 84 ASP A N 1
ATOM 627 C CA . ASP A 1 84 ? 22.794 -3.377 -37.646 1.00 64.50 84 ASP A CA 1
ATOM 628 C C . ASP A 1 84 ? 23.502 -4.547 -36.947 1.00 64.50 84 ASP A C 1
ATOM 630 O O . ASP A 1 84 ? 23.782 -5.570 -37.573 1.00 64.50 84 ASP A O 1
ATOM 634 N N . LEU A 1 85 ? 23.700 -4.463 -35.626 1.00 62.41 85 LEU A N 1
ATOM 635 C CA . LEU A 1 85 ? 24.221 -5.573 -34.818 1.00 62.41 85 LEU A CA 1
ATOM 636 C C . LEU A 1 85 ? 23.266 -6.776 -34.777 1.00 62.41 85 LEU A C 1
ATOM 638 O O . LEU A 1 85 ? 23.722 -7.917 -34.766 1.00 62.41 85 LEU A O 1
ATOM 642 N N . LEU A 1 86 ? 21.952 -6.536 -34.778 1.00 60.03 86 LEU A N 1
ATOM 643 C CA . LEU A 1 86 ? 20.938 -7.595 -34.825 1.00 60.03 86 LEU A CA 1
ATOM 644 C C . LEU A 1 86 ? 20.816 -8.226 -36.220 1.00 60.03 86 LEU A C 1
ATOM 646 O O . LEU A 1 86 ? 20.517 -9.413 -36.327 1.00 60.03 86 LEU A O 1
ATOM 650 N N . ARG A 1 87 ? 21.082 -7.465 -37.288 1.00 66.25 87 ARG A N 1
ATOM 651 C CA . ARG A 1 87 ? 21.111 -7.973 -38.670 1.00 66.25 87 ARG A CA 1
ATOM 652 C C . ARG A 1 87 ? 22.402 -8.719 -39.014 1.00 66.25 87 ARG A C 1
ATOM 654 O O . ARG A 1 87 ? 22.366 -9.612 -39.851 1.00 66.25 87 ARG A O 1
ATOM 661 N N . GLY A 1 88 ? 23.518 -8.412 -38.352 1.00 45.62 88 GLY A N 1
ATOM 662 C CA . GLY A 1 88 ? 24.813 -9.073 -38.565 1.00 45.62 88 GLY A CA 1
ATOM 663 C C . GLY A 1 88 ? 24.966 -10.464 -37.930 1.00 45.62 88 GLY A C 1
ATOM 664 O O . GLY A 1 88 ? 26.038 -11.054 -38.031 1.00 45.62 88 GLY A O 1
ATOM 665 N N . GLY A 1 89 ? 23.933 -10.989 -37.263 1.00 45.53 89 GLY A N 1
ATOM 666 C CA . GLY A 1 89 ? 23.988 -12.234 -36.493 1.00 45.53 89 GLY A CA 1
ATOM 667 C C . GLY A 1 89 ? 22.927 -13.259 -36.885 1.00 45.53 89 GLY A C 1
ATOM 668 O O . GLY A 1 89 ? 22.194 -13.723 -36.017 1.00 45.53 89 GLY A O 1
ATOM 669 N N . SER A 1 90 ? 22.804 -13.618 -38.167 1.00 34.47 90 SER A N 1
ATOM 670 C CA . SER A 1 90 ? 22.048 -14.819 -38.546 1.00 34.47 90 SER A CA 1
ATOM 671 C C . SER A 1 90 ? 22.440 -15.355 -39.926 1.00 34.47 90 SER A C 1
ATOM 673 O O . SER A 1 90 ? 21.966 -14.884 -40.955 1.00 34.47 90 SER A O 1
ATOM 675 N N . THR A 1 91 ? 23.288 -16.381 -39.941 1.00 35.94 91 THR A N 1
ATOM 676 C CA . THR A 1 91 ? 23.372 -17.354 -41.036 1.00 35.94 91 THR A CA 1
ATOM 677 C C . THR A 1 91 ? 23.336 -18.755 -40.435 1.00 35.94 91 THR A C 1
ATOM 679 O O . THR A 1 91 ? 24.350 -19.286 -39.999 1.00 35.94 91 THR A O 1
ATOM 682 N N . ALA A 1 92 ? 22.144 -19.344 -40.386 1.00 32.34 92 ALA A N 1
ATOM 683 C CA . ALA A 1 92 ? 21.940 -20.788 -40.497 1.00 32.34 92 ALA A CA 1
ATOM 684 C C . ALA A 1 92 ? 20.444 -21.042 -40.709 1.00 32.34 92 ALA A C 1
ATOM 686 O O . ALA A 1 92 ? 19.654 -21.109 -39.770 1.00 32.34 92 ALA A O 1
ATOM 687 N N . VAL A 1 93 ? 20.084 -21.127 -41.986 1.00 35.62 93 VAL A N 1
ATOM 688 C CA . VAL A 1 93 ? 18.835 -21.701 -42.477 1.00 35.62 93 VAL A CA 1
ATOM 689 C C . VAL A 1 93 ? 18.897 -23.206 -42.227 1.00 35.62 93 VAL A C 1
ATOM 691 O O . VAL A 1 93 ? 19.862 -23.850 -42.635 1.00 35.62 93 VAL A O 1
ATOM 694 N N . VAL A 1 94 ? 17.874 -23.763 -41.584 1.00 34.12 94 VAL A N 1
ATOM 695 C CA . VAL A 1 94 ? 17.516 -25.177 -41.732 1.00 34.12 94 VAL A CA 1
ATOM 696 C C . VAL A 1 94 ? 16.018 -25.212 -42.010 1.00 34.12 94 VAL A C 1
ATOM 698 O O . VAL A 1 94 ? 15.204 -24.933 -41.132 1.00 34.12 94 VAL A O 1
ATOM 701 N N . GLU A 1 95 ? 15.686 -25.480 -43.268 1.00 31.03 95 GLU A N 1
ATOM 702 C CA . GLU A 1 95 ? 14.370 -25.932 -43.711 1.00 31.03 95 GLU A CA 1
ATOM 703 C C . GLU A 1 95 ? 14.248 -27.439 -43.438 1.00 31.03 95 GLU A C 1
ATOM 705 O O . GLU A 1 95 ? 15.217 -28.162 -43.658 1.00 31.03 95 GLU A O 1
ATOM 710 N N . ASP A 1 96 ? 13.075 -27.905 -42.996 1.00 33.97 96 ASP A N 1
ATOM 711 C CA . ASP A 1 96 ? 12.334 -28.983 -43.681 1.00 33.97 96 ASP A CA 1
ATOM 712 C C . ASP A 1 96 ? 10.861 -29.023 -43.182 1.00 33.97 96 ASP A C 1
ATOM 714 O O . ASP A 1 96 ? 10.597 -28.633 -42.038 1.00 33.97 96 ASP A O 1
ATOM 718 N N . PRO A 1 97 ? 9.873 -29.419 -44.017 1.00 43.12 97 PRO A N 1
ATOM 719 C CA . PRO A 1 97 ? 8.460 -29.109 -43.845 1.00 43.12 97 PRO A CA 1
ATOM 720 C C . PRO A 1 97 ? 7.629 -30.283 -43.306 1.00 43.12 97 PRO A C 1
ATOM 722 O O . PRO A 1 97 ? 7.958 -31.455 -43.456 1.00 43.12 97 PRO A O 1
ATOM 725 N N . GLY A 1 98 ? 6.446 -29.963 -42.779 1.00 28.97 98 GLY A N 1
ATOM 726 C CA . GLY A 1 98 ? 5.431 -30.964 -42.457 1.00 28.97 98 GLY A CA 1
ATOM 727 C C . GLY A 1 98 ? 4.092 -30.355 -42.046 1.00 28.97 98 GLY A C 1
ATOM 728 O O . GLY A 1 98 ? 3.931 -29.909 -40.915 1.00 28.97 98 GLY A O 1
ATOM 729 N N . LYS A 1 99 ? 3.134 -30.362 -42.986 1.00 30.56 99 LYS A N 1
ATOM 730 C CA . LYS A 1 99 ? 1.664 -30.290 -42.788 1.00 30.56 99 LYS A CA 1
ATOM 731 C C . LYS A 1 99 ? 1.226 -31.194 -41.610 1.00 30.56 99 LYS A C 1
ATOM 733 O O . LYS A 1 99 ? 1.858 -32.211 -41.375 1.00 30.56 99 LYS A O 1
ATOM 738 N N . ASP A 1 100 ? 0.136 -30.969 -40.876 1.00 31.72 100 ASP A N 1
ATOM 739 C CA . ASP A 1 100 ? -1.242 -30.798 -41.348 1.00 31.72 100 ASP A CA 1
ATOM 740 C C . ASP A 1 100 ? -2.179 -30.405 -40.170 1.00 31.72 100 ASP A C 1
ATOM 742 O O . ASP A 1 100 ? -1.942 -30.775 -39.024 1.00 31.72 100 ASP A O 1
ATOM 746 N N . LYS A 1 101 ? -3.268 -29.702 -40.513 1.00 30.59 101 LYS A N 1
ATOM 747 C CA . LYS A 1 101 ? -4.617 -29.629 -39.897 1.00 30.59 101 LYS A CA 1
ATOM 748 C C . LYS A 1 101 ? -4.817 -29.545 -38.370 1.00 30.59 101 LYS A C 1
ATOM 750 O O . LYS A 1 101 ? -4.816 -30.537 -37.656 1.00 30.59 101 LYS A O 1
ATOM 755 N N . GLY A 1 102 ? -5.280 -28.359 -37.962 1.00 30.50 102 GLY A N 1
ATOM 756 C CA . GLY A 1 102 ? -6.663 -28.126 -37.516 1.00 30.50 102 GLY A CA 1
ATOM 757 C C . GLY A 1 102 ? -7.155 -28.815 -36.240 1.00 30.50 102 GLY A C 1
ATOM 758 O O . GLY A 1 102 ? -7.385 -30.019 -36.236 1.00 30.50 102 GLY A O 1
ATOM 759 N N . LYS A 1 103 ? -7.504 -28.004 -35.232 1.00 30.05 103 LYS A N 1
ATOM 760 C CA . LYS A 1 103 ? -8.797 -28.096 -34.536 1.00 30.05 103 LYS A CA 1
ATOM 761 C C . LYS A 1 103 ? -9.098 -26.837 -33.717 1.00 30.05 103 LYS A C 1
ATOM 763 O O . LYS A 1 103 ? -8.286 -26.341 -32.946 1.00 30.05 103 LYS A O 1
ATOM 768 N N . GLU A 1 104 ? -10.294 -26.355 -34.001 1.00 35.69 104 GLU A N 1
ATOM 769 C CA . GLU A 1 104 ? -11.175 -25.435 -33.294 1.00 35.69 104 GLU A CA 1
ATOM 770 C C . GLU A 1 104 ? -11.466 -25.874 -31.845 1.00 35.69 104 GLU A C 1
ATOM 772 O O . GLU A 1 104 ? -11.405 -27.071 -31.569 1.00 35.69 104 GLU A O 1
ATOM 777 N N . GLN A 1 105 ? -11.815 -24.889 -30.995 1.00 30.62 105 GLN A N 1
ATOM 778 C CA . GLN A 1 105 ? -12.350 -24.907 -29.607 1.00 30.62 105 GLN A CA 1
ATOM 779 C C . GLN A 1 105 ? -11.468 -24.058 -28.671 1.00 30.62 105 GLN A C 1
ATOM 781 O O . GLN A 1 105 ? -10.250 -24.154 -28.695 1.00 30.62 105 GLN A O 1
ATOM 786 N N . ASP A 1 106 ? -11.956 -23.187 -27.797 1.00 33.38 106 ASP A N 1
ATOM 787 C CA . ASP A 1 106 ? -13.305 -22.753 -27.466 1.00 33.38 106 ASP A CA 1
ATOM 788 C C . ASP A 1 106 ? -13.165 -21.364 -26.831 1.00 33.38 106 ASP A C 1
ATOM 790 O O . ASP A 1 106 ? -12.304 -21.124 -25.980 1.00 33.38 106 ASP A O 1
ATOM 794 N N . LYS A 1 107 ? -14.010 -20.430 -27.258 1.00 34.06 107 LYS A N 1
ATOM 795 C CA . LYS A 1 107 ? -14.158 -19.114 -26.630 1.00 34.06 107 LYS A CA 1
ATOM 796 C C . LYS A 1 107 ? -14.988 -19.310 -25.356 1.00 34.06 107 LYS A C 1
ATOM 798 O O . LYS A 1 107 ? -16.126 -19.767 -25.482 1.00 34.06 107 LYS A O 1
ATOM 803 N N . PRO A 1 108 ? -14.529 -18.930 -24.151 1.00 34.59 108 PRO A N 1
ATOM 804 C CA . PRO A 1 108 ? -15.438 -18.867 -23.023 1.00 34.59 108 PRO A CA 1
ATOM 805 C C . PRO A 1 108 ? -16.402 -17.706 -23.247 1.00 34.59 108 PRO A C 1
ATOM 807 O O . PRO A 1 108 ? -15.995 -16.562 -23.468 1.00 34.59 108 PRO A O 1
ATOM 810 N N . LYS A 1 109 ? -17.684 -18.066 -23.234 1.00 29.97 109 LYS A N 1
ATOM 811 C CA . LYS A 1 109 ? -18.844 -17.190 -23.303 1.00 29.97 109 LYS A CA 1
ATOM 812 C C . LYS A 1 109 ? -18.763 -16.098 -22.238 1.00 29.97 109 LYS A C 1
ATOM 814 O O . LYS A 1 109 ? -18.421 -16.340 -21.084 1.00 29.97 109 LYS A O 1
ATOM 819 N N . THR A 1 110 ? -19.088 -14.891 -22.675 1.00 39.75 110 THR A N 1
ATOM 820 C CA . THR A 1 110 ? -19.539 -13.781 -21.844 1.00 39.75 110 THR A CA 1
ATOM 821 C C . THR A 1 110 ? -20.851 -14.178 -21.182 1.00 39.75 110 THR A C 1
ATOM 823 O O . THR A 1 110 ? -21.880 -14.172 -21.853 1.00 39.75 110 THR A O 1
ATOM 826 N N . ASP A 1 111 ? -20.793 -14.519 -19.898 1.00 32.28 111 ASP A N 1
ATOM 827 C CA . ASP A 1 111 ? -21.976 -14.581 -19.048 1.00 32.28 111 ASP A CA 1
ATOM 828 C C . ASP A 1 111 ? -22.143 -13.237 -18.335 1.00 32.28 111 ASP A C 1
ATOM 830 O O . ASP A 1 111 ? -21.212 -12.694 -17.728 1.00 32.28 111 ASP A O 1
ATOM 834 N N . ASP A 1 112 ? -23.351 -12.703 -18.464 1.00 40.28 112 ASP A N 1
ATOM 835 C CA . ASP A 1 112 ? -23.854 -11.502 -17.823 1.00 40.28 112 ASP A CA 1
ATOM 836 C C . ASP A 1 112 ? -23.672 -11.571 -16.298 1.00 40.28 112 ASP A C 1
ATOM 838 O O . ASP A 1 112 ? -24.399 -12.267 -15.591 1.00 40.28 112 ASP A O 1
ATOM 842 N N . GLN A 1 113 ? -22.703 -10.819 -15.765 1.00 33.12 113 GLN A N 1
ATOM 843 C CA . GLN A 1 113 ? -22.607 -10.571 -14.327 1.00 33.12 113 GLN A CA 1
ATOM 844 C C . GLN A 1 113 ? -23.396 -9.321 -13.945 1.00 33.12 113 GLN A C 1
ATOM 846 O O . GLN A 1 113 ? -22.944 -8.177 -14.029 1.00 33.12 113 GLN A O 1
ATOM 851 N N . GLU A 1 114 ? -24.601 -9.611 -13.479 1.00 33.31 114 GLU A N 1
ATOM 852 C CA . GLU A 1 114 ? -25.373 -8.869 -12.497 1.00 33.31 114 GLU A CA 1
ATOM 853 C C . GLU A 1 114 ? -24.478 -8.163 -11.448 1.00 33.31 114 GLU A C 1
ATOM 855 O O . GLU A 1 114 ? -23.512 -8.726 -10.928 1.00 33.31 114 GLU A O 1
ATOM 860 N N . LYS A 1 115 ? -24.807 -6.899 -11.139 1.00 34.59 115 LYS A N 1
ATOM 861 C CA . LYS A 1 115 ? -24.126 -6.002 -10.184 1.00 34.59 115 LYS A CA 1
ATOM 862 C C . LYS A 1 115 ? -24.209 -6.496 -8.726 1.00 34.59 115 LYS A C 1
ATOM 864 O O . LYS A 1 115 ? -24.785 -5.827 -7.871 1.00 34.59 115 LYS A O 1
ATOM 869 N N . SER A 1 116 ? -23.577 -7.615 -8.403 1.00 36.75 116 SER A N 1
ATOM 870 C CA . SER A 1 116 ? -23.172 -7.924 -7.032 1.00 36.75 116 SER A CA 1
ATOM 871 C C . SER A 1 116 ? -21.742 -7.424 -6.846 1.00 36.75 116 SER A C 1
ATOM 873 O O . SER A 1 116 ? -20.817 -7.897 -7.506 1.00 36.75 116 SER A O 1
ATOM 875 N N . ALA A 1 117 ? -21.549 -6.403 -6.007 1.00 46.56 117 ALA A N 1
ATOM 876 C CA . ALA A 1 117 ? -20.228 -5.859 -5.709 1.00 46.56 117 ALA A CA 1
ATOM 877 C C . ALA A 1 117 ? -19.375 -6.937 -5.020 1.00 46.56 117 ALA A C 1
ATOM 879 O O . ALA A 1 117 ? -19.448 -7.116 -3.806 1.00 46.56 117 ALA A O 1
ATOM 880 N N . TYR A 1 118 ? -18.584 -7.678 -5.800 1.00 45.09 118 TYR A N 1
ATOM 881 C CA . TYR A 1 118 ? -17.636 -8.664 -5.293 1.00 45.09 118 TYR A CA 1
ATOM 882 C C . TYR A 1 118 ? -16.712 -8.000 -4.264 1.00 45.09 118 TYR A C 1
ATOM 884 O O . TYR A 1 118 ? -15.866 -7.172 -4.612 1.00 45.09 118 TYR A O 1
ATOM 892 N N . GLN A 1 119 ? -16.874 -8.367 -2.993 1.00 60.25 119 GLN A N 1
ATOM 893 C CA . GLN A 1 119 ? -15.920 -8.020 -1.950 1.00 60.25 119 GLN A CA 1
ATOM 894 C C . GLN A 1 119 ? -14.921 -9.173 -1.817 1.00 60.25 119 GLN A C 1
ATOM 896 O O . GLN A 1 119 ? -15.343 -10.317 -1.615 1.00 60.25 119 GLN A O 1
ATOM 901 N N . PRO A 1 120 ? -13.606 -8.927 -1.961 1.00 65.25 120 PRO A N 1
ATOM 902 C CA . PRO A 1 120 ? -12.621 -9.941 -1.618 1.00 65.25 120 PRO A CA 1
ATOM 903 C C . PRO A 1 120 ? -12.857 -10.369 -0.163 1.00 65.25 120 PRO A C 1
ATOM 905 O O . PRO A 1 120 ? -13.075 -9.522 0.691 1.00 65.25 120 PRO A O 1
ATOM 908 N N . LYS A 1 121 ? -12.849 -11.676 0.111 1.00 75.50 121 LYS A N 1
ATOM 909 C CA . LYS A 1 121 ? -12.882 -12.213 1.478 1.00 75.50 121 LYS A CA 1
ATOM 910 C C . LYS A 1 121 ? -11.491 -12.735 1.818 1.00 75.50 121 LYS A C 1
ATOM 912 O O . LYS A 1 121 ? -11.053 -13.722 1.224 1.00 75.50 121 LYS A O 1
ATOM 917 N N . GLY A 1 122 ? -10.791 -12.049 2.714 1.00 77.88 122 GLY A N 1
ATOM 918 C CA . GLY A 1 122 ? -9.506 -12.459 3.267 1.00 77.88 122 GLY A CA 1
ATOM 919 C C . GLY A 1 122 ? -9.661 -13.314 4.526 1.00 77.88 122 GLY A C 1
ATOM 920 O O . GLY A 1 122 ? -10.734 -13.434 5.116 1.00 77.88 122 GLY A O 1
ATOM 921 N N . THR A 1 123 ? -8.561 -13.938 4.936 1.00 89.31 123 THR A N 1
ATOM 922 C CA . THR A 1 123 ? -8.420 -14.642 6.217 1.00 89.31 123 THR A CA 1
ATOM 923 C C . THR A 1 123 ? -7.788 -13.762 7.294 1.00 89.31 123 THR A C 1
ATOM 925 O O . THR A 1 123 ? -7.926 -14.050 8.486 1.00 89.31 123 THR A O 1
ATOM 928 N N . LEU A 1 124 ? -7.081 -12.696 6.904 1.00 91.44 124 LEU A N 1
ATOM 929 C CA . LEU A 1 124 ? -6.495 -11.750 7.840 1.00 91.44 124 LEU A CA 1
ATOM 930 C C . LEU A 1 124 ? -7.573 -10.874 8.477 1.00 91.44 124 LEU A C 1
ATOM 932 O O . LEU A 1 124 ? -8.326 -10.179 7.800 1.00 91.44 124 LEU A O 1
ATOM 936 N N . LYS A 1 125 ? -7.582 -10.872 9.809 1.00 91.94 125 LYS A N 1
ATOM 937 C CA . LYS A 1 125 ? -8.466 -10.037 10.623 1.00 91.94 125 LYS A CA 1
ATOM 938 C C . LYS A 1 125 ? -7.698 -8.812 11.133 1.00 91.94 125 LYS A C 1
ATOM 940 O O . LYS A 1 125 ? -6.719 -9.021 11.864 1.00 91.94 125 LYS A O 1
ATOM 945 N N . PRO A 1 126 ? -8.092 -7.567 10.803 1.00 91.31 126 PRO A N 1
ATOM 946 C CA . PRO A 1 126 ? -7.465 -6.348 11.321 1.00 91.31 126 PRO A CA 1
ATOM 947 C C . PRO A 1 126 ? -7.340 -6.343 12.853 1.00 91.31 126 PRO A C 1
ATOM 949 O O . PRO A 1 126 ? -6.350 -5.855 13.401 1.00 91.31 126 PRO A O 1
ATOM 952 N N . GLU A 1 127 ? -8.284 -6.970 13.557 1.00 91.94 127 GLU A N 1
ATOM 953 C CA . GLU A 1 127 ? -8.329 -7.063 15.019 1.00 91.94 127 GLU A CA 1
ATOM 954 C C . GLU A 1 127 ? -7.121 -7.813 15.579 1.00 91.94 127 GLU A C 1
ATOM 956 O O . GLU A 1 127 ? -6.620 -7.475 16.651 1.00 91.94 127 GLU A O 1
ATOM 961 N N . SER A 1 128 ? -6.578 -8.777 14.828 1.00 89.50 128 SER A N 1
ATOM 962 C CA . SER A 1 128 ? -5.362 -9.499 15.223 1.00 89.50 128 SER A CA 1
ATOM 963 C C . SER A 1 128 ? -4.107 -8.612 15.249 1.00 89.50 128 SER A C 1
ATOM 965 O O . SER A 1 128 ? -3.121 -8.967 15.899 1.00 89.50 128 SER A O 1
ATOM 967 N N . PHE A 1 129 ? -4.182 -7.439 14.615 1.00 89.31 129 PHE A N 1
ATOM 968 C CA . PHE A 1 129 ? -3.180 -6.370 14.598 1.00 89.31 129 PHE A CA 1
ATOM 969 C C . PHE A 1 129 ? -3.624 -5.153 15.445 1.00 89.31 129 PHE A C 1
ATOM 971 O O . PHE A 1 129 ? -2.930 -4.140 15.539 1.00 89.31 129 PHE A O 1
ATOM 978 N N . GLY A 1 130 ? -4.780 -5.256 16.111 1.00 89.06 130 GLY A N 1
ATOM 979 C CA . GLY A 1 130 ? -5.361 -4.217 16.955 1.00 89.06 130 GLY A CA 1
ATOM 980 C C . GLY A 1 130 ? -6.024 -3.070 16.190 1.00 89.06 130 GLY A C 1
ATOM 981 O O . GLY A 1 130 ? -6.078 -1.949 16.699 1.00 89.06 130 GLY A O 1
ATOM 982 N N . TYR A 1 131 ? -6.521 -3.349 14.987 1.00 90.19 131 TYR A N 1
ATOM 983 C CA . TYR A 1 131 ? -7.343 -2.446 14.187 1.00 90.19 131 TYR A CA 1
ATOM 984 C C . TYR A 1 131 ? -8.790 -2.937 14.146 1.00 90.19 131 TYR A C 1
ATOM 986 O O . TYR A 1 131 ? -9.040 -4.132 14.224 1.00 90.19 131 TYR A O 1
ATOM 994 N N . GLY A 1 132 ? -9.753 -2.022 14.041 1.00 90.38 132 GLY A N 1
ATOM 995 C CA . GLY A 1 132 ? -11.165 -2.399 13.931 1.00 90.38 132 GLY A CA 1
ATOM 996 C C . GLY A 1 132 ? -11.554 -2.878 12.529 1.00 90.38 132 GLY A C 1
ATOM 997 O O . GLY A 1 132 ? -10.857 -2.605 11.546 1.00 90.38 132 GLY A O 1
ATOM 998 N N . SER A 1 133 ? -12.734 -3.486 12.436 1.00 91.56 133 SER A N 1
ATOM 999 C CA . SER A 1 133 ? -13.346 -4.007 11.204 1.00 91.56 133 SER A CA 1
ATOM 1000 C C . SER A 1 133 ? -13.476 -2.986 10.069 1.00 91.56 133 SER A C 1
ATOM 1002 O O . SER A 1 133 ? -13.523 -3.367 8.902 1.00 91.56 133 SER A O 1
ATOM 1004 N N . ARG A 1 134 ? -13.432 -1.679 10.379 1.00 92.56 134 ARG A N 1
ATOM 1005 C CA . ARG A 1 134 ? -13.310 -0.587 9.394 1.00 92.56 134 ARG A CA 1
ATOM 1006 C C . ARG A 1 134 ? -12.244 -0.851 8.328 1.00 92.56 134 ARG A C 1
ATOM 1008 O O . ARG A 1 134 ? -12.398 -0.410 7.194 1.00 92.56 134 ARG A O 1
ATOM 1015 N N . TYR A 1 135 ? -11.157 -1.526 8.691 1.00 94.19 135 TYR A N 1
ATOM 1016 C CA . TYR A 1 135 ? -10.027 -1.759 7.796 1.00 94.19 135 TYR A CA 1
ATOM 1017 C C . TYR A 1 135 ? -10.078 -3.115 7.082 1.00 94.19 135 TYR A C 1
ATOM 1019 O O . TYR A 1 135 ? -9.152 -3.420 6.338 1.00 94.19 135 TYR A O 1
ATOM 1027 N N . GLN A 1 136 ? -11.132 -3.921 7.258 1.00 94.81 136 GLN A N 1
ATOM 1028 C CA . GLN A 1 136 ? -11.211 -5.280 6.703 1.00 94.81 136 GLN A CA 1
ATOM 1029 C C . GLN A 1 136 ? -10.981 -5.301 5.185 1.00 94.81 136 GLN A C 1
ATOM 1031 O O . GLN A 1 136 ? -10.133 -6.048 4.709 1.00 94.81 136 GLN A O 1
ATOM 1036 N N . ALA A 1 137 ? -11.601 -4.378 4.443 1.00 95.19 137 ALA A N 1
ATOM 1037 C CA . ALA A 1 137 ? -11.414 -4.273 2.995 1.00 95.19 137 ALA A CA 1
ATOM 1038 C C . ALA A 1 137 ? -9.948 -4.039 2.580 1.00 95.19 137 ALA A C 1
ATOM 1040 O O . ALA A 1 137 ? -9.512 -4.551 1.552 1.00 95.19 137 ALA A O 1
ATOM 1041 N N . VAL A 1 138 ? -9.162 -3.301 3.377 1.00 96.81 138 VAL A N 1
ATOM 1042 C CA . VAL A 1 138 ? -7.727 -3.100 3.107 1.00 96.81 138 VAL A CA 1
ATOM 1043 C C . VAL A 1 138 ? -6.990 -4.434 3.182 1.00 96.81 138 VAL A C 1
ATOM 1045 O O . VAL A 1 138 ? -6.229 -4.772 2.277 1.00 96.81 138 VAL A O 1
ATOM 1048 N N . TYR A 1 139 ? -7.238 -5.204 4.243 1.00 96.50 139 TYR A N 1
ATOM 1049 C CA . TYR A 1 139 ? -6.613 -6.509 4.442 1.00 96.50 139 TYR A CA 1
ATOM 1050 C C . TYR A 1 139 ? -7.048 -7.511 3.374 1.00 96.50 139 TYR A C 1
ATOM 1052 O O . TYR A 1 139 ? -6.193 -8.199 2.822 1.00 96.50 139 TYR A O 1
ATOM 1060 N N . ASP A 1 140 ? -8.331 -7.536 3.020 1.00 95.88 140 ASP A N 1
ATOM 1061 C CA . ASP A 1 140 ? -8.871 -8.461 2.025 1.00 95.88 140 ASP A CA 1
ATOM 1062 C C . ASP A 1 140 ? -8.291 -8.225 0.626 1.00 95.88 140 ASP A C 1
ATOM 1064 O O . ASP A 1 140 ? -7.873 -9.174 -0.045 1.00 95.88 140 ASP A O 1
ATOM 1068 N N . ILE A 1 141 ? -8.226 -6.962 0.182 1.00 96.69 141 ILE A N 1
ATOM 1069 C CA . ILE A 1 141 ? -7.642 -6.603 -1.119 1.00 96.69 141 ILE A CA 1
ATOM 1070 C C . ILE A 1 141 ? -6.172 -7.019 -1.161 1.00 96.69 141 ILE A C 1
ATOM 1072 O O . ILE A 1 141 ? -5.723 -7.668 -2.109 1.00 96.69 141 ILE A O 1
ATOM 1076 N N . VAL A 1 142 ? -5.408 -6.650 -0.131 1.00 97.62 142 VAL A N 1
ATOM 1077 C CA . VAL A 1 142 ? -3.971 -6.925 -0.081 1.00 97.62 142 VAL A CA 1
ATOM 1078 C C . VAL A 1 142 ? -3.698 -8.423 0.014 1.00 97.62 142 VAL A C 1
ATOM 1080 O O . VAL A 1 142 ? -2.829 -8.925 -0.696 1.00 97.62 142 VAL A O 1
ATOM 1083 N N . GLU A 1 143 ? -4.446 -9.164 0.828 1.00 96.56 143 GLU A N 1
ATOM 1084 C CA . GLU A 1 143 ? -4.287 -10.612 0.940 1.00 96.56 143 GLU A CA 1
ATOM 1085 C C . GLU A 1 143 ? -4.618 -11.322 -0.374 1.00 96.56 143 GLU A C 1
ATOM 1087 O O . GLU A 1 143 ? -3.890 -12.232 -0.781 1.00 96.56 143 GLU A O 1
ATOM 1092 N N . LYS A 1 144 ? -5.650 -10.867 -1.095 1.00 95.75 144 LYS A N 1
ATOM 1093 C CA . LYS A 1 144 ? -5.942 -11.384 -2.433 1.00 95.75 144 LYS A CA 1
ATOM 1094 C C . LYS A 1 144 ? -4.778 -11.127 -3.390 1.00 95.75 144 LYS A C 1
ATOM 1096 O O . LYS A 1 144 ? -4.413 -12.042 -4.128 1.00 95.75 144 LYS A O 1
ATOM 1101 N N . TYR A 1 145 ? -4.148 -9.950 -3.339 1.00 95.88 145 TYR A N 1
ATOM 1102 C CA . TYR A 1 145 ? -2.919 -9.689 -4.093 1.00 95.88 145 TYR A CA 1
ATOM 1103 C C . TYR A 1 145 ? -1.763 -10.599 -3.676 1.00 95.88 145 TYR A C 1
ATOM 1105 O O . TYR A 1 145 ? -1.109 -11.149 -4.551 1.00 95.88 145 TYR A O 1
ATOM 1113 N N . CYS A 1 146 ? -1.538 -10.831 -2.382 1.00 96.50 146 CYS A N 1
ATOM 1114 C CA . CYS A 1 146 ? -0.510 -11.767 -1.919 1.00 96.50 146 CYS A CA 1
ATOM 1115 C C . CYS A 1 146 ? -0.706 -13.198 -2.444 1.00 96.50 146 CYS A C 1
ATOM 1117 O O . CYS A 1 146 ? 0.273 -13.923 -2.604 1.00 96.50 146 CYS A O 1
ATOM 1119 N N . ALA A 1 147 ? -1.951 -13.621 -2.678 1.00 94.31 147 ALA A N 1
ATOM 1120 C CA . ALA A 1 147 ? -2.255 -14.947 -3.211 1.00 94.31 147 ALA A CA 1
ATOM 1121 C C . ALA A 1 147 ? -2.025 -15.041 -4.730 1.00 94.31 147 ALA A C 1
ATOM 1123 O O . ALA A 1 147 ? -1.478 -16.033 -5.216 1.00 94.31 147 ALA A O 1
ATOM 1124 N N . VAL A 1 148 ? -2.454 -14.020 -5.478 1.00 94.38 148 VAL A N 1
ATOM 1125 C CA . VAL A 1 148 ? -2.452 -14.041 -6.952 1.00 94.38 148 VAL A CA 1
ATOM 1126 C C . VAL A 1 148 ? -1.165 -13.492 -7.563 1.00 94.38 148 VAL A C 1
ATOM 1128 O O . VAL A 1 148 ? -0.719 -14.008 -8.581 1.00 94.38 148 VAL A O 1
ATOM 1131 N N . ASN A 1 149 ? -0.561 -12.464 -6.963 1.00 94.62 149 ASN A N 1
ATOM 1132 C CA . ASN A 1 149 ? 0.607 -11.775 -7.492 1.00 94.62 149 ASN A CA 1
ATOM 1133 C C . ASN A 1 149 ? 1.890 -12.465 -7.037 1.00 94.62 149 ASN A C 1
ATOM 1135 O O . ASN A 1 149 ? 2.351 -12.285 -5.912 1.00 94.62 149 ASN A O 1
ATOM 1139 N N . GLN A 1 150 ? 2.453 -13.264 -7.934 1.00 92.88 150 GLN A N 1
ATOM 1140 C CA . GLN A 1 150 ? 3.596 -14.131 -7.654 1.00 92.88 150 GLN A CA 1
ATOM 1141 C C . GLN A 1 150 ? 4.847 -13.716 -8.431 1.00 92.88 150 GLN A C 1
ATOM 1143 O O . GLN A 1 150 ? 5.783 -14.510 -8.584 1.00 92.88 150 GLN A O 1
ATOM 1148 N N . LYS A 1 151 ? 4.854 -12.496 -8.984 1.00 95.62 151 LYS A N 1
ATOM 1149 C CA . LYS A 1 151 ? 6.006 -11.970 -9.705 1.00 95.62 151 LYS A CA 1
ATOM 1150 C C . LYS A 1 151 ? 6.032 -10.447 -9.724 1.00 95.62 151 LYS A C 1
ATOM 1152 O O . LYS A 1 151 ? 5.082 -9.798 -10.155 1.00 95.62 151 LYS A O 1
ATOM 1157 N N . TYR A 1 152 ? 7.183 -9.889 -9.373 1.00 96.38 152 TYR A N 1
ATOM 1158 C CA . TYR A 1 152 ? 7.503 -8.507 -9.697 1.00 96.38 152 TYR A CA 1
ATOM 1159 C C . TYR A 1 152 ? 7.918 -8.397 -11.163 1.00 96.38 152 TYR A C 1
ATOM 1161 O O . TYR A 1 152 ? 8.852 -9.077 -11.601 1.00 96.38 152 TYR A O 1
ATOM 1169 N N . VAL A 1 153 ? 7.270 -7.500 -11.899 1.00 95.56 153 VAL A N 1
ATOM 1170 C CA . VAL A 1 153 ? 7.686 -7.103 -13.247 1.00 95.56 153 VAL A CA 1
ATOM 1171 C C . VAL A 1 153 ? 7.592 -5.591 -13.344 1.00 95.56 153 VAL A C 1
ATOM 1173 O O . VAL A 1 153 ? 6.522 -5.031 -13.129 1.00 95.56 153 VAL A O 1
ATOM 1176 N N . LEU A 1 154 ? 8.720 -4.948 -13.657 1.00 92.25 154 LEU A N 1
ATOM 1177 C CA . LEU A 1 154 ? 8.795 -3.503 -13.866 1.00 92.25 154 LEU A CA 1
ATOM 1178 C C . LEU A 1 154 ? 7.739 -3.072 -14.892 1.00 92.25 154 LEU A C 1
ATOM 1180 O O . LEU A 1 154 ? 7.616 -3.723 -15.931 1.00 92.25 154 LEU A O 1
ATOM 1184 N N . SER A 1 155 ? 6.996 -2.004 -14.604 1.00 89.88 155 SER A N 1
ATOM 1185 C CA . SER A 1 155 ? 5.925 -1.458 -15.447 1.00 89.88 155 SER A CA 1
ATOM 1186 C C . SER A 1 155 ? 4.660 -2.320 -15.552 1.00 89.88 155 SER A C 1
ATOM 1188 O O . SER A 1 155 ? 3.722 -1.959 -16.268 1.00 89.88 155 SER A O 1
ATOM 1190 N N . ALA A 1 156 ? 4.587 -3.465 -14.865 1.00 91.25 156 ALA A N 1
ATOM 1191 C CA . ALA A 1 156 ? 3.416 -4.332 -14.927 1.00 91.25 156 ALA A CA 1
ATOM 1192 C C . ALA A 1 156 ? 2.280 -3.838 -14.025 1.00 91.25 156 ALA A C 1
ATOM 1194 O O . ALA A 1 156 ? 2.495 -3.325 -12.928 1.00 91.25 156 ALA A O 1
ATOM 1195 N N . GLY A 1 157 ? 1.044 -4.067 -14.473 1.00 87.31 157 GLY A N 1
ATOM 1196 C CA . GLY A 1 157 ? -0.155 -3.729 -13.707 1.00 87.31 157 GLY A CA 1
ATOM 1197 C C . GLY A 1 157 ? -0.546 -2.254 -13.762 1.00 87.31 157 GLY A C 1
ATOM 1198 O O . GLY A 1 157 ? -1.332 -1.823 -12.943 1.00 87.31 157 GLY A O 1
ATOM 1199 N N . HIS A 1 158 ? -0.032 -1.458 -14.699 1.00 89.12 158 HIS A N 1
ATOM 1200 C CA . HIS A 1 158 ? -0.431 -0.048 -14.821 1.00 89.12 158 HIS A CA 1
ATOM 1201 C C . HIS A 1 158 ? -1.732 0.172 -15.609 1.00 89.12 158 HIS A C 1
ATOM 1203 O O . HIS A 1 158 ? -2.329 1.236 -15.507 1.00 89.12 158 HIS A O 1
ATOM 1209 N N . THR A 1 159 ? -2.179 -0.816 -16.386 1.00 84.25 159 THR A N 1
ATOM 1210 C CA . THR A 1 159 ? -3.365 -0.720 -17.264 1.00 84.25 159 THR A CA 1
ATOM 1211 C C . THR A 1 159 ? -4.365 -1.858 -17.059 1.00 84.25 159 THR A C 1
ATOM 1213 O O . THR A 1 159 ? -5.380 -1.939 -17.753 1.00 84.25 159 THR A O 1
ATOM 1216 N N . TRP A 1 160 ? -4.076 -2.769 -16.128 1.00 79.94 160 TRP A N 1
ATOM 1217 C CA . TRP A 1 160 ? -4.907 -3.940 -15.892 1.00 79.94 160 TRP A CA 1
ATOM 1218 C C . TRP A 1 160 ? -6.201 -3.559 -15.159 1.00 79.94 160 TRP A C 1
ATOM 1220 O O . TRP A 1 160 ? -6.286 -2.525 -14.496 1.00 79.94 160 TRP A O 1
ATOM 1230 N N . LYS A 1 161 ? -7.228 -4.408 -15.251 1.00 79.38 161 LYS A N 1
ATOM 1231 C CA . LYS A 1 161 ? -8.473 -4.267 -14.486 1.00 79.38 161 LYS A CA 1
ATOM 1232 C C . LYS A 1 161 ? -8.644 -5.474 -13.575 1.00 79.38 161 LYS A C 1
ATOM 1234 O O . LYS A 1 161 ? -8.585 -6.609 -14.030 1.00 79.38 161 LYS A O 1
ATOM 1239 N N . GLY A 1 162 ? -8.886 -5.229 -12.292 1.00 83.94 162 G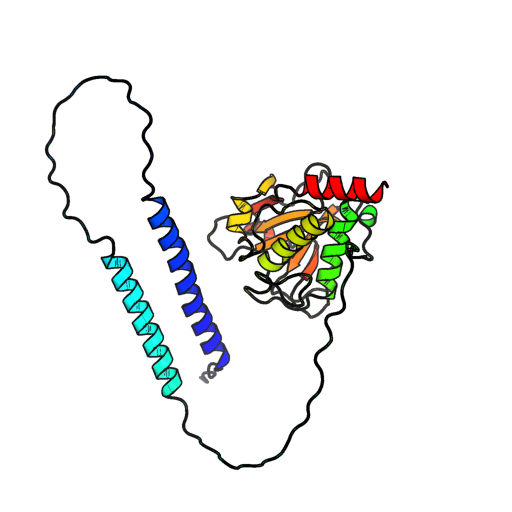LY A N 1
ATOM 1240 C CA . GLY A 1 162 ?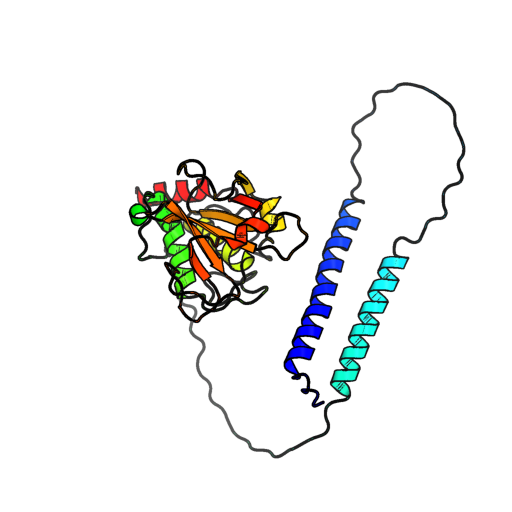 -8.991 -6.300 -11.302 1.00 83.94 162 GLY A CA 1
ATOM 1241 C C . GLY A 1 162 ? -7.626 -6.783 -10.805 1.00 83.94 162 GLY A C 1
ATOM 1242 O O . GLY A 1 162 ? -6.651 -6.035 -10.835 1.00 83.94 162 GLY A O 1
ATOM 1243 N N . TYR A 1 163 ? -7.581 -8.011 -10.287 1.00 88.88 163 TYR A N 1
ATOM 1244 C CA . TYR A 1 163 ? -6.366 -8.614 -9.736 1.00 88.88 163 TYR A CA 1
ATOM 1245 C C . TYR A 1 163 ? -5.487 -9.173 -10.857 1.00 88.88 163 TYR A C 1
ATOM 1247 O O . TYR A 1 163 ? -6.001 -9.769 -11.802 1.00 88.88 163 TYR A O 1
ATOM 1255 N N . THR A 1 164 ? -4.168 -9.022 -10.738 1.00 91.69 164 THR A N 1
ATOM 1256 C CA . THR A 1 164 ? -3.187 -9.542 -11.705 1.00 91.69 164 THR A CA 1
ATOM 1257 C C . THR A 1 164 ? -2.072 -10.312 -11.007 1.00 91.69 164 THR A C 1
ATOM 1259 O O . THR A 1 164 ? -1.688 -9.998 -9.877 1.00 91.69 164 THR A O 1
ATOM 1262 N N . GLY A 1 165 ? -1.5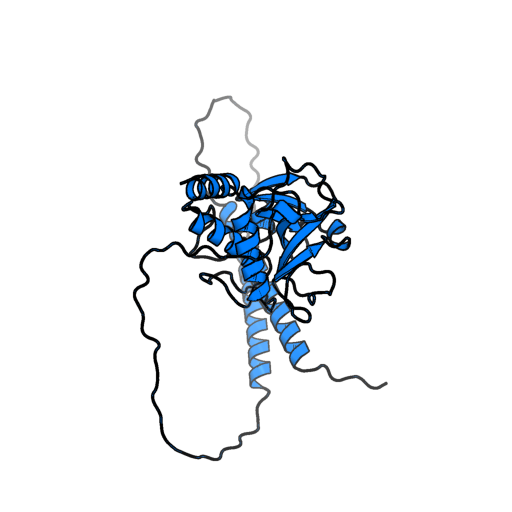37 -11.312 -11.711 1.00 93.75 165 GLY A N 1
ATOM 1263 C CA . GLY A 1 165 ? -0.439 -12.142 -11.233 1.00 93.75 165 GLY A CA 1
ATOM 1264 C C . GLY A 1 165 ? 0.929 -11.460 -11.227 1.00 93.75 165 GLY A C 1
ATOM 1265 O O . GLY A 1 165 ? 1.869 -12.009 -10.651 1.00 93.75 165 GLY A O 1
ATOM 1266 N N . GLN A 1 166 ? 1.055 -10.289 -11.861 1.00 95.69 166 GLN A N 1
ATOM 1267 C CA . GLN A 1 166 ? 2.323 -9.572 -11.989 1.00 95.69 166 GLN A CA 1
ATOM 1268 C C . GLN A 1 166 ? 2.102 -8.062 -11.872 1.00 95.69 166 GLN A C 1
ATOM 1270 O O . GLN A 1 166 ? 1.254 -7.504 -12.569 1.00 95.69 166 GLN A O 1
ATOM 1275 N N . THR A 1 167 ? 2.879 -7.400 -11.018 1.00 96.38 167 THR A N 1
ATOM 1276 C CA . THR A 1 167 ? 2.890 -5.934 -10.884 1.00 96.38 167 THR A CA 1
ATOM 1277 C C . THR A 1 167 ? 4.281 -5.447 -10.509 1.00 96.38 167 THR A C 1
ATOM 1279 O O . THR A 1 167 ? 5.053 -6.194 -9.903 1.00 96.38 167 THR A O 1
ATOM 1282 N N . ASP A 1 168 ? 4.569 -4.174 -10.749 1.00 95.88 168 ASP A N 1
ATOM 1283 C CA . ASP A 1 168 ? 5.570 -3.463 -9.955 1.00 95.88 168 ASP A CA 1
ATOM 1284 C C . ASP A 1 168 ? 4.940 -2.825 -8.698 1.00 95.88 168 ASP A C 1
ATOM 1286 O O . ASP A 1 168 ? 3.813 -3.156 -8.297 1.00 95.88 168 ASP A O 1
ATOM 1290 N N . CYS A 1 169 ? 5.704 -1.967 -8.018 1.00 96.19 169 CYS A N 1
ATOM 1291 C CA . CYS A 1 169 ? 5.313 -1.336 -6.763 1.00 96.19 169 CYS A CA 1
ATOM 1292 C C . CYS A 1 169 ? 4.195 -0.292 -6.935 1.00 96.19 169 CYS A C 1
ATOM 1294 O O . CYS A 1 169 ? 3.207 -0.319 -6.190 1.00 96.19 169 CYS A O 1
ATOM 1296 N N . SER A 1 170 ? 4.302 0.586 -7.936 1.00 94.88 170 SER A N 1
ATOM 1297 C CA . SER A 1 170 ? 3.280 1.582 -8.282 1.00 94.88 170 SER A CA 1
ATOM 1298 C C . SER A 1 170 ? 2.031 0.940 -8.871 1.00 94.88 170 SER A C 1
ATOM 1300 O O . SER A 1 170 ? 0.925 1.315 -8.489 1.00 94.88 170 SER A O 1
ATOM 1302 N N . GLY A 1 171 ? 2.195 -0.077 -9.716 1.00 94.75 171 GLY A N 1
ATOM 1303 C CA . GLY A 1 171 ? 1.131 -0.897 -10.276 1.00 94.75 171 GLY A CA 1
ATOM 1304 C C . GLY A 1 171 ? 0.263 -1.505 -9.183 1.00 94.75 171 GLY A C 1
ATOM 1305 O O . GLY A 1 171 ? -0.947 -1.291 -9.151 1.00 94.75 171 GLY A O 1
ATOM 1306 N N . PHE A 1 172 ? 0.887 -2.189 -8.219 1.00 96.94 172 PHE A N 1
ATOM 1307 C CA . PHE A 1 172 ? 0.183 -2.734 -7.056 1.00 96.94 172 PHE A CA 1
ATOM 1308 C C . PHE A 1 172 ? -0.540 -1.649 -6.243 1.00 96.94 172 PHE A C 1
ATOM 1310 O O . PHE A 1 172 ? -1.714 -1.808 -5.908 1.00 96.94 172 PHE A O 1
ATOM 1317 N N . THR A 1 173 ? 0.141 -0.543 -5.933 1.00 96.88 173 THR A N 1
ATOM 1318 C CA . THR A 1 173 ? -0.409 0.511 -5.065 1.00 96.88 173 THR A CA 1
ATOM 1319 C C . THR A 1 173 ? -1.596 1.223 -5.714 1.00 96.88 173 THR A C 1
ATOM 1321 O O . THR A 1 173 ? -2.626 1.440 -5.070 1.00 96.88 173 THR A O 1
ATOM 1324 N N . GLY A 1 174 ? -1.486 1.542 -7.005 1.00 94.69 174 GLY A N 1
ATOM 1325 C CA . GLY A 1 174 ? -2.565 2.145 -7.777 1.00 94.69 174 GLY A CA 1
ATOM 1326 C C . GLY A 1 174 ? -3.778 1.233 -7.860 1.00 94.69 174 GLY A C 1
ATOM 1327 O O . GLY A 1 174 ? -4.895 1.664 -7.574 1.00 94.69 174 GLY A O 1
ATOM 1328 N N . HIS A 1 175 ? -3.559 -0.051 -8.134 1.00 93.62 175 HIS A N 1
ATOM 1329 C CA . HIS A 1 175 ? -4.617 -1.052 -8.136 1.00 93.62 175 HIS A CA 1
ATOM 1330 C C . HIS A 1 175 ? -5.317 -1.217 -6.789 1.00 93.62 175 HIS A C 1
ATOM 1332 O O . HIS A 1 175 ? -6.546 -1.280 -6.751 1.00 93.62 175 HIS A O 1
ATOM 1338 N N . PHE A 1 176 ? -4.553 -1.300 -5.698 1.00 95.88 176 PHE A N 1
ATOM 1339 C CA . PHE A 1 176 ? -5.097 -1.378 -4.346 1.00 95.88 176 PHE A CA 1
ATOM 1340 C C . PHE A 1 176 ? -6.093 -0.238 -4.100 1.00 95.88 176 PHE A C 1
ATOM 1342 O O . PHE A 1 176 ? -7.236 -0.480 -3.710 1.00 95.88 176 PHE A O 1
ATOM 1349 N N . TYR A 1 177 ? -5.681 0.996 -4.394 1.00 95.56 177 TYR A N 1
ATOM 1350 C CA . TYR A 1 177 ? -6.521 2.167 -4.180 1.00 95.56 177 TYR A CA 1
ATOM 1351 C C . TYR A 1 177 ? -7.742 2.181 -5.112 1.00 95.56 177 TYR A C 1
ATOM 1353 O O . TYR A 1 177 ? -8.855 2.438 -4.659 1.00 95.56 177 TYR A O 1
ATOM 1361 N N . GLN A 1 178 ? -7.573 1.827 -6.391 1.00 93.31 178 GLN A N 1
ATOM 1362 C CA . GLN A 1 178 ? -8.690 1.707 -7.335 1.00 93.31 178 GLN A CA 1
ATOM 1363 C C . GLN A 1 178 ? -9.737 0.692 -6.868 1.00 93.31 178 GLN A C 1
ATOM 1365 O O . GLN A 1 178 ? -10.934 0.960 -6.952 1.00 93.31 178 GLN A O 1
ATOM 1370 N N . MET A 1 179 ? -9.305 -0.455 -6.343 1.00 92.56 179 MET A N 1
ATOM 1371 C CA . MET A 1 179 ? -10.211 -1.457 -5.784 1.00 92.56 179 MET A CA 1
ATOM 1372 C C . MET A 1 179 ? -10.928 -0.943 -4.544 1.00 92.56 179 MET A C 1
ATOM 1374 O O . MET A 1 179 ? -12.142 -1.101 -4.449 1.00 92.56 179 MET A O 1
ATOM 1378 N N . LEU A 1 180 ? -10.212 -0.286 -3.631 1.00 94.75 180 LEU A N 1
ATOM 1379 C CA . LEU A 1 180 ? -10.812 0.298 -2.435 1.00 94.75 180 LEU A CA 1
ATOM 1380 C C . LEU A 1 180 ? -11.909 1.311 -2.803 1.00 94.75 180 LEU A C 1
ATOM 1382 O O . LEU A 1 180 ? -13.027 1.227 -2.297 1.00 94.75 180 LEU A O 1
ATOM 1386 N N . CYS A 1 181 ? -11.615 2.215 -3.739 1.00 93.94 181 CYS A N 1
ATOM 1387 C CA . CYS A 1 181 ? -12.566 3.174 -4.300 1.00 93.94 181 CYS A CA 1
ATOM 1388 C C . CYS A 1 181 ? -13.757 2.489 -4.983 1.00 93.94 181 CYS A C 1
ATOM 1390 O O . CYS A 1 181 ? -14.905 2.865 -4.742 1.00 93.94 181 CYS A O 1
ATOM 1392 N N . SER A 1 182 ? -13.495 1.462 -5.796 1.00 91.75 182 SER A N 1
ATOM 1393 C CA . SER A 1 182 ? -14.524 0.710 -6.517 1.00 91.75 182 SER A CA 1
ATOM 1394 C C . SER A 1 182 ? -15.499 0.020 -5.567 1.00 91.75 182 SER A C 1
ATOM 1396 O O . SER A 1 182 ? -16.706 0.133 -5.760 1.00 91.75 182 SER A O 1
ATOM 1398 N N . ILE A 1 183 ? -14.999 -0.667 -4.536 1.00 91.75 183 ILE A N 1
ATOM 1399 C CA . ILE A 1 183 ? -15.843 -1.359 -3.550 1.00 91.75 183 ILE A CA 1
ATOM 1400 C C . ILE A 1 183 ? -16.648 -0.328 -2.745 1.00 91.75 183 ILE A C 1
ATOM 1402 O O . ILE A 1 183 ? -17.837 -0.518 -2.504 1.00 91.75 183 ILE A O 1
ATOM 1406 N N . ALA A 1 184 ? -16.035 0.805 -2.390 1.00 93.81 184 ALA A N 1
ATOM 1407 C CA . ALA A 1 184 ? -16.698 1.867 -1.638 1.00 93.81 184 ALA A CA 1
ATOM 1408 C C . ALA A 1 184 ? -17.699 2.700 -2.464 1.00 93.81 184 ALA A C 1
ATOM 1410 O O . ALA A 1 184 ? -18.449 3.499 -1.896 1.00 93.81 184 ALA A O 1
ATOM 1411 N N . GLY A 1 185 ? -17.699 2.585 -3.797 1.00 92.25 185 GLY A N 1
ATOM 1412 C CA . GLY A 1 185 ? -18.452 3.484 -4.673 1.00 92.25 185 GLY A CA 1
ATOM 1413 C C . GLY A 1 185 ? -18.007 4.947 -4.523 1.00 92.25 185 GLY A C 1
ATOM 1414 O O . GLY A 1 185 ? -18.838 5.853 -4.385 1.00 92.25 185 GLY A O 1
ATOM 1415 N N . VAL A 1 186 ? -16.694 5.187 -4.459 1.00 92.56 186 VAL A N 1
ATOM 1416 C CA . VAL A 1 186 ? -16.075 6.524 -4.434 1.00 92.56 186 VAL A CA 1
ATOM 1417 C C . VAL A 1 186 ? -15.217 6.689 -5.690 1.00 92.56 186 VAL A C 1
ATOM 1419 O O . VAL A 1 186 ? -14.460 5.775 -6.009 1.00 92.56 186 VAL A O 1
ATOM 1422 N N . PRO A 1 187 ? -15.293 7.824 -6.407 1.00 92.00 187 PRO A N 1
ATOM 1423 C CA . PRO A 1 187 ? -14.384 8.089 -7.516 1.00 92.00 187 PRO A CA 1
ATOM 1424 C C . PRO A 1 187 ? -12.919 8.149 -7.045 1.00 92.00 187 PRO A C 1
ATOM 1426 O O . PRO A 1 187 ? -12.634 8.810 -6.045 1.00 92.00 187 PRO A O 1
ATOM 1429 N N . PRO A 1 188 ? -11.979 7.490 -7.741 1.00 92.06 188 PRO A N 1
ATOM 1430 C CA . PRO A 1 188 ? -10.555 7.600 -7.441 1.00 92.06 188 PRO A CA 1
ATOM 1431 C C . PRO A 1 188 ? -10.011 8.982 -7.835 1.00 92.06 188 PRO A C 1
ATOM 1433 O O . PRO A 1 188 ? -10.481 9.595 -8.792 1.00 92.06 188 PRO A O 1
ATOM 1436 N N . VAL A 1 189 ? -8.968 9.449 -7.144 1.00 91.25 189 VAL A N 1
ATOM 1437 C CA . VAL A 1 189 ? -8.334 10.756 -7.426 1.00 91.25 189 VAL A CA 1
ATOM 1438 C C . VAL A 1 189 ? -7.372 10.766 -8.619 1.00 91.25 189 VAL A C 1
ATOM 1440 O O . VAL A 1 189 ? -6.975 11.836 -9.068 1.00 91.25 189 VAL A O 1
ATOM 1443 N N . PHE A 1 190 ? -7.010 9.599 -9.154 1.00 86.31 190 PHE A N 1
ATOM 1444 C CA . PHE A 1 190 ? -6.245 9.469 -10.396 1.00 86.31 190 PHE A CA 1
ATOM 1445 C C . PHE A 1 190 ? -6.963 8.545 -11.388 1.00 86.31 190 PHE A C 1
ATOM 1447 O O . PHE A 1 190 ? -7.732 7.657 -11.004 1.00 86.31 190 PHE A O 1
ATOM 1454 N N . SER A 1 191 ? -6.726 8.798 -12.680 1.00 75.44 191 SER A N 1
ATOM 1455 C CA . SER A 1 191 ? -7.445 8.181 -13.800 1.00 75.44 191 SER A CA 1
ATOM 1456 C C . SER A 1 191 ? -7.339 6.653 -13.823 1.00 75.44 191 SER A C 1
ATOM 1458 O O . SER A 1 191 ? -6.302 6.078 -13.508 1.00 75.44 191 SER A O 1
ATOM 1460 N N . GLN A 1 192 ? -8.416 6.006 -14.277 1.00 66.75 192 GLN A N 1
ATOM 1461 C CA . GLN A 1 192 ? -8.475 4.567 -14.565 1.00 66.75 192 GLN A CA 1
ATOM 1462 C C . GLN A 1 192 ? -8.005 4.205 -15.981 1.00 66.75 192 GLN A C 1
ATOM 1464 O O . GLN A 1 192 ? -7.918 3.027 -16.318 1.00 66.75 192 GLN A O 1
ATOM 1469 N N . LYS A 1 193 ? -7.778 5.205 -16.843 1.00 65.88 193 LYS A N 1
ATOM 1470 C CA . LYS A 1 193 ? -7.488 5.019 -18.276 1.00 65.88 193 LYS A CA 1
ATOM 1471 C C . LYS A 1 193 ? -6.005 5.178 -18.626 1.00 65.88 193 LYS A C 1
ATOM 1473 O O . LYS A 1 193 ? -5.668 5.221 -19.803 1.00 65.88 193 LYS A O 1
ATOM 1478 N N . GLY A 1 194 ? -5.135 5.296 -17.630 1.00 72.69 194 GLY A N 1
ATOM 1479 C CA . GLY A 1 194 ? -3.717 5.566 -17.830 1.00 72.69 194 GLY A CA 1
ATOM 1480 C C . GLY A 1 194 ? -2.852 4.870 -16.795 1.00 72.69 194 GLY A C 1
ATOM 1481 O O . GLY A 1 194 ? -3.344 4.112 -15.965 1.00 72.69 194 GLY A O 1
ATOM 1482 N N . TRP A 1 195 ? -1.556 5.144 -16.866 1.00 86.00 195 TRP A N 1
ATOM 1483 C CA . TRP A 1 195 ? -0.586 4.600 -15.931 1.00 86.00 195 TRP A CA 1
ATOM 1484 C C . TRP A 1 195 ? -0.814 5.104 -14.509 1.00 86.00 195 TRP A C 1
ATOM 1486 O O . TRP A 1 195 ? -1.071 6.288 -14.291 1.00 86.00 195 TRP A O 1
ATOM 1496 N N . PHE A 1 196 ? -0.646 4.209 -13.534 1.00 90.06 196 PHE A N 1
ATOM 1497 C CA . PHE A 1 196 ? -0.615 4.616 -12.135 1.00 90.06 196 PHE A CA 1
ATOM 1498 C C . PHE A 1 196 ? 0.576 5.530 -11.816 1.00 90.06 196 PHE A C 1
ATOM 1500 O O . PHE A 1 196 ? 1.643 5.362 -12.417 1.00 90.06 196 PHE A O 1
ATOM 1507 N N . PRO A 1 197 ? 0.404 6.479 -10.874 1.00 87.19 197 PRO A N 1
ATOM 1508 C CA . PRO A 1 197 ? 1.447 7.427 -10.505 1.00 87.19 197 PRO A CA 1
ATOM 1509 C C . PRO A 1 197 ? 2.745 6.755 -10.040 1.00 87.19 197 PRO A C 1
ATOM 1511 O O . PRO A 1 197 ? 2.731 5.699 -9.404 1.00 87.19 197 PRO A O 1
ATOM 1514 N N . SER A 1 198 ? 3.879 7.404 -10.308 1.00 88.56 198 SER A N 1
ATOM 1515 C CA . SER A 1 198 ? 5.164 7.021 -9.718 1.00 88.56 198 SER A CA 1
ATOM 1516 C C . SER A 1 198 ? 5.219 7.381 -8.228 1.00 88.56 198 SER A C 1
ATOM 1518 O O . SER A 1 198 ? 4.400 8.158 -7.730 1.00 88.56 198 SER A O 1
ATOM 1520 N N . SER A 1 199 ? 6.218 6.868 -7.503 1.00 87.06 199 SER A N 1
ATOM 1521 C CA . SER A 1 199 ? 6.481 7.247 -6.103 1.00 87.06 199 SER A CA 1
ATOM 1522 C C . SER A 1 199 ? 6.593 8.760 -5.908 1.00 87.06 199 SER A C 1
ATOM 1524 O O . SER A 1 199 ? 6.055 9.293 -4.939 1.00 87.06 199 SER A O 1
ATOM 1526 N N . GLN A 1 200 ? 7.255 9.450 -6.840 1.00 88.25 200 GLN A N 1
ATOM 1527 C CA . GLN A 1 200 ? 7.445 10.895 -6.803 1.00 88.25 200 GLN A CA 1
ATOM 1528 C C . GLN A 1 200 ? 6.105 11.618 -6.937 1.00 88.25 200 GLN A C 1
ATOM 1530 O O . GLN A 1 200 ? 5.829 12.529 -6.162 1.00 88.25 200 GLN A O 1
ATOM 1535 N N . VAL A 1 201 ? 5.246 11.176 -7.862 1.00 87.88 201 VAL A N 1
ATOM 1536 C CA . VAL A 1 201 ? 3.911 11.759 -8.038 1.00 87.88 201 VAL A CA 1
ATOM 1537 C C . VAL A 1 201 ? 3.028 11.462 -6.829 1.00 87.88 201 VAL A C 1
ATOM 1539 O O . VAL A 1 201 ? 2.368 12.368 -6.346 1.00 87.88 201 VAL A O 1
ATOM 1542 N N . TYR A 1 202 ? 3.066 10.256 -6.255 1.00 88.31 202 TYR A N 1
ATOM 1543 C CA . TYR A 1 202 ? 2.375 9.977 -4.989 1.00 88.31 202 TYR A CA 1
ATOM 1544 C C . TYR A 1 202 ? 2.885 10.839 -3.828 1.00 88.31 202 TYR A C 1
ATOM 1546 O O . TYR A 1 202 ? 2.120 11.164 -2.927 1.00 88.31 202 TYR A O 1
ATOM 1554 N N . LYS A 1 203 ? 4.167 11.208 -3.817 1.00 88.06 203 LYS A N 1
ATOM 1555 C CA . LYS A 1 203 ? 4.764 12.052 -2.774 1.00 88.06 203 LYS A CA 1
ATOM 1556 C C . LYS A 1 203 ? 4.299 13.509 -2.861 1.00 88.06 203 LYS A C 1
ATOM 1558 O O . LYS A 1 203 ? 4.219 14.171 -1.828 1.00 88.06 203 LYS A O 1
ATOM 1563 N N . THR A 1 204 ? 4.046 14.017 -4.068 1.00 87.62 204 THR A N 1
ATOM 1564 C CA . THR A 1 204 ? 3.803 15.450 -4.323 1.00 87.62 204 THR A CA 1
ATOM 1565 C C . THR A 1 204 ? 2.373 15.775 -4.749 1.00 87.62 204 THR A C 1
ATOM 1567 O O . THR A 1 204 ? 1.934 16.908 -4.576 1.00 87.62 204 THR A O 1
ATOM 1570 N N . GLN A 1 205 ? 1.637 14.801 -5.277 1.00 88.75 205 GLN A N 1
ATOM 1571 C CA . GLN A 1 205 ? 0.282 14.942 -5.799 1.00 88.75 205 GLN A CA 1
ATOM 1572 C C . GLN A 1 205 ? -0.630 13.858 -5.219 1.00 88.75 205 GLN A C 1
ATOM 1574 O O . GLN A 1 205 ? -0.182 12.803 -4.776 1.00 88.75 205 GLN A O 1
ATOM 1579 N N . TYR A 1 206 ? -1.940 14.117 -5.228 1.00 91.19 206 TYR A N 1
ATOM 1580 C CA . TYR A 1 206 ? -2.998 13.187 -4.800 1.00 91.19 206 TYR A CA 1
ATOM 1581 C C . TYR A 1 206 ? -2.966 12.729 -3.341 1.00 91.19 206 TYR A C 1
ATOM 1583 O O . TYR A 1 206 ? -3.879 12.015 -2.925 1.00 91.19 206 TYR A O 1
ATOM 1591 N N . THR A 1 207 ? -1.959 13.107 -2.560 1.00 95.12 207 THR A N 1
ATOM 1592 C CA . THR A 1 207 ? -1.795 12.639 -1.188 1.00 95.12 207 THR A CA 1
ATOM 1593 C C . THR A 1 207 ? -1.540 13.782 -0.217 1.00 95.12 207 THR A C 1
ATOM 1595 O O . THR A 1 207 ? -1.095 14.870 -0.582 1.00 95.12 207 THR A O 1
ATOM 1598 N N . LYS A 1 208 ? -1.810 13.510 1.059 1.00 95.00 208 LYS A N 1
ATOM 1599 C CA . LYS A 1 208 ? -1.374 14.317 2.196 1.00 95.00 208 LYS A CA 1
ATOM 1600 C C . LYS A 1 208 ? -0.279 13.565 2.942 1.00 95.00 208 LYS A C 1
ATOM 1602 O O . LYS A 1 208 ? -0.484 12.424 3.357 1.00 95.00 208 LYS A O 1
ATOM 1607 N N . LYS A 1 209 ? 0.858 14.215 3.191 1.00 95.19 209 LYS A N 1
ATOM 1608 C CA . LYS A 1 209 ? 1.908 13.660 4.054 1.00 95.19 209 LYS A CA 1
ATOM 1609 C C . LYS A 1 209 ? 1.413 13.549 5.499 1.00 95.19 209 LYS A C 1
ATOM 1611 O O . LYS A 1 209 ? 0.905 14.520 6.056 1.00 95.19 209 LYS A O 1
ATOM 1616 N N . ILE A 1 210 ? 1.584 12.374 6.101 1.00 94.88 210 ILE A N 1
ATOM 1617 C CA . ILE A 1 210 ? 1.216 12.100 7.497 1.00 94.88 210 ILE A CA 1
ATOM 1618 C C . ILE A 1 210 ? 2.433 12.249 8.409 1.00 94.88 210 ILE A C 1
ATOM 1620 O O . ILE A 1 210 ? 2.359 12.901 9.444 1.00 94.88 210 ILE A O 1
ATOM 1624 N N . THR A 1 211 ? 3.570 11.666 8.025 1.00 93.38 211 THR A N 1
ATOM 1625 C CA . THR A 1 211 ? 4.814 11.756 8.801 1.00 93.38 211 THR A CA 1
ATOM 1626 C C . THR A 1 211 ? 6.031 11.438 7.940 1.00 93.38 211 THR A C 1
ATOM 1628 O O . THR A 1 211 ? 5.933 10.658 6.997 1.00 93.38 211 THR A O 1
ATOM 1631 N N . SER A 1 212 ? 7.188 12.012 8.271 1.00 93.75 212 SER A N 1
ATOM 1632 C CA . SER A 1 212 ? 8.509 11.602 7.761 1.00 93.75 212 SER A CA 1
ATOM 1633 C C . SER A 1 212 ? 9.345 10.840 8.787 1.00 93.75 212 SER A C 1
ATOM 1635 O O . SER A 1 212 ? 10.473 10.461 8.482 1.00 93.75 212 SER A O 1
ATOM 1637 N N . ALA A 1 213 ? 8.839 10.638 10.004 1.00 92.88 213 ALA A N 1
ATOM 1638 C CA . ALA A 1 213 ? 9.598 9.986 11.062 1.00 92.88 213 ALA A CA 1
ATOM 1639 C C . ALA A 1 213 ? 9.892 8.515 10.720 1.00 92.88 213 ALA A C 1
ATOM 1641 O O . ALA A 1 213 ? 9.091 7.843 10.063 1.00 92.88 213 ALA A O 1
ATOM 1642 N N . TRP A 1 214 ? 11.061 8.044 11.158 1.00 91.69 214 TRP A N 1
ATOM 1643 C CA . TRP A 1 214 ? 11.526 6.670 10.991 1.00 91.69 214 TRP A CA 1
ATOM 1644 C C . TRP A 1 214 ? 11.943 6.062 12.346 1.00 91.69 214 TRP A C 1
ATOM 1646 O O . TRP A 1 214 ? 12.803 6.649 13.008 1.00 91.69 214 TRP A O 1
ATOM 1656 N N . PRO A 1 215 ? 11.442 4.865 12.717 1.00 90.44 215 PRO A N 1
ATOM 1657 C CA . PRO A 1 215 ? 10.283 4.210 12.106 1.00 90.44 215 PRO A CA 1
ATOM 1658 C C . PRO A 1 215 ? 9.024 5.092 12.257 1.00 90.44 215 PRO A C 1
ATOM 1660 O O . PRO A 1 215 ? 9.012 5.988 13.104 1.00 90.44 215 PRO A O 1
ATOM 1663 N N . PRO A 1 216 ? 7.969 4.878 11.448 1.00 88.19 216 PRO A N 1
ATOM 1664 C CA . PRO A 1 216 ? 6.715 5.600 11.608 1.00 88.19 216 PRO A CA 1
ATOM 1665 C C . PRO A 1 216 ? 6.211 5.476 13.056 1.00 88.19 216 PRO A C 1
ATOM 1667 O O . PRO A 1 216 ? 6.008 4.348 13.526 1.00 88.19 216 PRO A O 1
ATOM 1670 N N . PRO A 1 217 ? 6.023 6.594 13.781 1.00 82.62 217 PRO A N 1
ATOM 1671 C CA . PRO A 1 217 ? 5.680 6.573 15.191 1.00 82.62 217 PRO A CA 1
ATOM 1672 C C . PRO A 1 217 ? 4.282 6.002 15.378 1.00 82.62 217 PRO A C 1
ATOM 1674 O O . PRO A 1 217 ? 3.358 6.330 14.639 1.00 82.62 217 PRO A O 1
ATOM 1677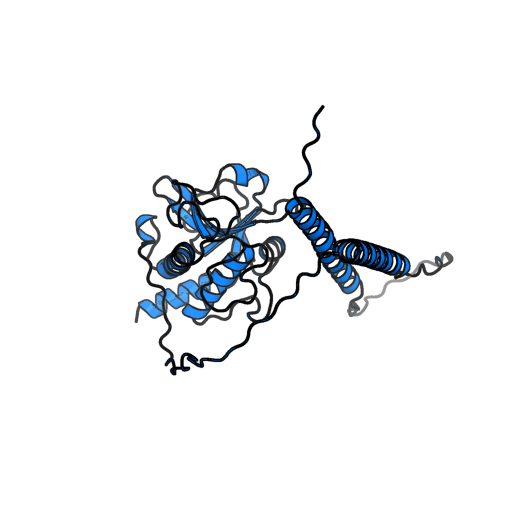 N N . LYS A 1 218 ? 4.123 5.184 16.414 1.00 72.56 218 LYS A N 1
ATOM 1678 C CA . LYS A 1 218 ? 2.817 4.747 16.901 1.00 72.56 218 LYS A CA 1
ATOM 1679 C C . LYS A 1 218 ? 2.186 5.935 17.645 1.00 72.56 218 LYS A C 1
ATOM 1681 O O . LYS A 1 218 ? 2.671 6.281 18.718 1.00 72.56 218 LYS A O 1
ATOM 1686 N N . PRO A 1 219 ? 1.167 6.593 17.070 1.00 61.44 219 PRO A N 1
ATOM 1687 C CA . PRO A 1 219 ? -0.194 6.268 17.501 1.00 61.44 219 PRO A CA 1
ATOM 1688 C C . PRO A 1 219 ? -1.137 5.910 16.334 1.00 61.44 219 PRO A C 1
ATOM 1690 O O . PRO A 1 219 ? -0.988 6.376 15.204 1.00 61.44 219 PRO A O 1
ATOM 1693 N N . ARG A 1 220 ? -2.112 5.034 16.627 1.00 62.31 220 ARG A N 1
ATOM 1694 C CA . ARG A 1 220 ? -3.025 4.379 15.659 1.00 62.31 220 ARG A CA 1
ATOM 1695 C C . ARG A 1 220 ? -3.960 5.344 14.918 1.00 62.31 220 ARG A C 1
ATOM 1697 O O . ARG A 1 220 ? -4.566 4.976 13.918 1.00 62.31 220 ARG A O 1
ATOM 1704 N N . ASP A 1 221 ? -4.118 6.544 15.442 1.00 67.12 221 ASP A N 1
ATOM 1705 C CA . ASP A 1 221 ? -5.064 7.568 15.015 1.00 67.12 221 ASP A CA 1
ATOM 1706 C C . ASP A 1 221 ? -4.498 8.438 13.879 1.00 67.12 221 ASP A C 1
ATOM 1708 O O . ASP A 1 221 ? -5.251 8.900 13.016 1.00 67.12 221 ASP A O 1
ATOM 1712 N N . LEU A 1 222 ? -3.168 8.571 13.806 1.00 80.00 222 LEU A N 1
ATOM 1713 C CA . LEU A 1 222 ? -2.483 9.304 12.739 1.00 80.00 222 LEU A CA 1
ATOM 1714 C C . LEU A 1 222 ? -2.265 8.429 11.504 1.00 80.00 222 LEU A C 1
ATOM 1716 O O . LEU A 1 222 ? -2.672 8.810 10.403 1.00 80.00 222 LEU A O 1
ATOM 1720 N N . ILE A 1 223 ? -1.650 7.258 11.697 1.00 90.00 223 ILE A N 1
ATOM 1721 C CA . ILE A 1 223 ? -1.268 6.338 10.623 1.00 90.00 223 ILE A CA 1
ATOM 1722 C C . ILE A 1 223 ? -2.193 5.126 10.634 1.00 90.00 223 ILE A C 1
ATOM 1724 O O . ILE A 1 223 ? -2.298 4.414 11.637 1.00 90.00 223 ILE A O 1
ATOM 1728 N N . LYS A 1 224 ? -2.838 4.868 9.500 1.00 90.81 224 LYS A N 1
ATOM 1729 C CA . LYS A 1 224 ? -3.924 3.897 9.386 1.00 90.81 224 LYS A CA 1
ATOM 1730 C C . LYS A 1 224 ? -3.623 2.854 8.305 1.00 90.81 224 LYS A C 1
ATOM 1732 O O . LYS A 1 224 ? -2.965 3.182 7.316 1.00 90.81 224 LYS A O 1
ATOM 1737 N N . PRO A 1 225 ? -4.125 1.612 8.443 1.00 95.75 225 PRO A N 1
ATOM 1738 C CA . PRO A 1 225 ? -4.118 0.661 7.342 1.00 95.75 225 PRO A CA 1
ATOM 1739 C C . PRO A 1 225 ? -4.765 1.274 6.094 1.00 95.75 225 PRO A C 1
ATOM 1741 O O . PRO A 1 225 ? -5.869 1.818 6.166 1.00 95.75 225 PRO A O 1
ATOM 1744 N N . GLY A 1 226 ? -4.065 1.195 4.963 1.00 96.62 226 GLY A N 1
ATOM 1745 C CA . GLY A 1 226 ? -4.479 1.801 3.694 1.00 96.62 226 GLY A CA 1
ATOM 1746 C C . GLY A 1 226 ? -3.828 3.153 3.384 1.00 96.62 226 GLY A C 1
ATOM 1747 O O . GLY A 1 226 ? -3.943 3.624 2.252 1.00 96.62 226 GLY A O 1
ATOM 1748 N N . ASP A 1 227 ? -3.101 3.750 4.335 1.00 97.44 227 ASP A N 1
ATOM 1749 C CA . ASP A 1 227 ? -2.084 4.752 4.002 1.00 97.44 227 ASP A CA 1
ATOM 1750 C C . ASP A 1 227 ? -0.985 4.106 3.141 1.00 97.44 227 ASP A C 1
ATOM 1752 O O . ASP A 1 227 ? -0.871 2.883 3.079 1.00 97.44 227 ASP A O 1
ATOM 1756 N N . ILE A 1 228 ? -0.160 4.904 2.470 1.00 97.75 228 ILE A N 1
ATOM 1757 C CA . ILE A 1 228 ? 0.963 4.420 1.662 1.00 97.75 228 ILE A CA 1
ATOM 1758 C C . ILE A 1 228 ? 2.297 4.816 2.291 1.00 97.75 228 ILE A C 1
ATOM 1760 O O . ILE A 1 228 ? 2.420 5.880 2.900 1.00 97.75 228 ILE A O 1
ATOM 1764 N N . PHE A 1 229 ? 3.318 3.983 2.118 1.00 97.12 229 PHE A N 1
ATOM 1765 C CA . PHE A 1 229 ? 4.699 4.360 2.413 1.00 97.12 229 PHE A CA 1
ATOM 1766 C C . PHE A 1 229 ? 5.428 4.700 1.118 1.00 97.12 229 PHE A C 1
ATOM 1768 O O . PHE A 1 229 ? 5.186 4.071 0.090 1.00 97.12 229 PHE A O 1
ATOM 1775 N N . VAL A 1 230 ? 6.342 5.668 1.170 1.00 96.56 230 VAL A N 1
ATOM 1776 C CA . VAL A 1 230 ? 7.133 6.088 0.007 1.00 96.56 230 VAL A CA 1
ATOM 1777 C C . VAL A 1 230 ? 8.622 6.060 0.346 1.00 96.56 230 VAL A C 1
ATOM 1779 O O . VAL A 1 230 ? 9.048 6.608 1.366 1.00 96.56 230 VAL A O 1
ATOM 1782 N N . LEU A 1 231 ? 9.413 5.434 -0.530 1.00 94.19 231 LEU A N 1
ATOM 1783 C CA . LEU A 1 231 ? 10.874 5.403 -0.506 1.00 94.19 231 LEU A CA 1
ATOM 1784 C C . LEU A 1 231 ? 11.438 6.171 -1.703 1.00 94.19 231 LEU A C 1
ATOM 1786 O O . LEU A 1 231 ? 11.745 5.598 -2.750 1.00 94.19 231 LEU A O 1
ATOM 1790 N N . ASP A 1 232 ? 11.544 7.478 -1.553 1.00 89.25 232 ASP A N 1
ATOM 1791 C CA . ASP A 1 232 ? 11.959 8.403 -2.599 1.00 89.25 232 ASP A CA 1
ATOM 1792 C C . ASP A 1 232 ? 12.437 9.717 -1.961 1.00 89.25 232 ASP A C 1
ATOM 1794 O O . ASP A 1 232 ? 11.758 10.750 -2.029 1.00 89.25 232 ASP A O 1
ATOM 1798 N N . LYS A 1 233 ? 13.487 9.642 -1.134 1.00 81.62 233 LYS A N 1
ATOM 1799 C CA . LYS A 1 233 ? 13.875 10.756 -0.254 1.00 81.62 233 LYS A CA 1
ATOM 1800 C C . LYS A 1 233 ? 14.314 11.982 -1.057 1.00 81.62 233 LYS A C 1
ATOM 1802 O O . LYS A 1 233 ? 13.738 13.054 -0.888 1.00 81.62 233 LYS A O 1
ATOM 1807 N N . ASP A 1 234 ? 15.245 11.781 -1.987 1.00 79.94 234 ASP A N 1
ATOM 1808 C CA . ASP A 1 234 ? 15.912 12.870 -2.709 1.00 79.94 234 ASP A CA 1
ATOM 1809 C C . ASP A 1 234 ? 15.549 12.939 -4.204 1.00 79.94 234 ASP A C 1
ATOM 1811 O O . ASP A 1 234 ? 16.126 13.748 -4.922 1.00 79.94 234 ASP A O 1
ATOM 1815 N N . GLY A 1 235 ? 14.655 12.079 -4.715 1.00 69.81 235 GLY A N 1
ATOM 1816 C CA . GLY A 1 235 ? 14.337 12.017 -6.153 1.00 69.81 235 GLY A CA 1
ATOM 1817 C C . GLY A 1 235 ? 15.463 11.456 -7.034 1.00 69.81 235 GLY A C 1
ATOM 1818 O O . GLY A 1 235 ? 15.326 11.395 -8.247 1.00 69.81 235 GLY A O 1
ATOM 1819 N N . ARG A 1 236 ? 16.592 11.043 -6.438 1.00 61.06 236 ARG A N 1
ATOM 1820 C CA . ARG A 1 236 ? 17.820 10.626 -7.147 1.00 61.06 236 ARG A CA 1
ATOM 1821 C C . ARG A 1 236 ? 17.905 9.127 -7.449 1.00 61.06 236 ARG A C 1
ATOM 1823 O O . ARG A 1 236 ? 18.865 8.679 -8.065 1.00 61.06 236 ARG A O 1
ATOM 1830 N N . SER A 1 237 ? 16.950 8.333 -6.971 1.00 65.69 237 SER A N 1
ATOM 1831 C CA . SER A 1 237 ? 16.940 6.871 -7.115 1.00 65.69 237 SER A CA 1
ATOM 1832 C C . SER A 1 237 ? 15.562 6.393 -7.540 1.00 65.69 237 SER A C 1
ATOM 1834 O O . SER A 1 237 ? 14.579 7.009 -7.137 1.00 65.69 237 SER A O 1
ATOM 1836 N N . TYR A 1 238 ? 15.486 5.262 -8.248 1.00 76.69 238 TYR A N 1
ATOM 1837 C CA . TYR A 1 238 ? 14.214 4.627 -8.599 1.00 76.69 238 TYR A CA 1
ATOM 1838 C C . TYR A 1 238 ? 13.370 4.401 -7.343 1.00 76.69 238 TYR A C 1
ATOM 1840 O O . TYR A 1 238 ? 13.737 3.571 -6.506 1.00 76.69 238 TYR A O 1
ATOM 1848 N N . GLY A 1 239 ? 12.297 5.169 -7.169 1.00 89.69 239 GLY A N 1
ATOM 1849 C CA . GLY A 1 239 ? 11.528 5.157 -5.934 1.00 89.69 239 GLY A CA 1
ATOM 1850 C C . GLY A 1 239 ? 10.749 3.858 -5.726 1.00 89.69 239 GLY A C 1
ATOM 1851 O O . GLY A 1 239 ? 10.616 3.023 -6.617 1.00 89.69 239 GLY A O 1
ATOM 1852 N N . HIS A 1 240 ? 10.279 3.645 -4.501 1.00 95.44 240 HIS A N 1
ATOM 1853 C CA . HIS A 1 240 ? 9.481 2.471 -4.146 1.00 95.44 240 HIS A CA 1
ATOM 1854 C C . HIS A 1 240 ? 8.290 2.886 -3.295 1.00 95.44 240 HIS A C 1
ATOM 1856 O O . HIS A 1 240 ? 8.365 3.853 -2.539 1.00 95.44 240 HIS A O 1
ATOM 1862 N N . ILE A 1 241 ? 7.183 2.174 -3.440 1.00 96.69 241 ILE A N 1
ATOM 1863 C CA . ILE A 1 241 ? 5.914 2.514 -2.808 1.00 96.69 241 ILE A CA 1
ATOM 1864 C C . ILE A 1 241 ? 5.149 1.241 -2.461 1.00 96.69 241 ILE A C 1
ATOM 1866 O O . ILE A 1 241 ? 5.287 0.204 -3.112 1.00 96.69 241 ILE A O 1
ATOM 1870 N N . GLY A 1 242 ? 4.333 1.323 -1.425 1.00 98.12 242 GLY A N 1
ATOM 1871 C CA . GLY A 1 242 ? 3.373 0.286 -1.103 1.00 98.12 242 GLY A CA 1
ATOM 1872 C C . GLY A 1 242 ? 2.364 0.770 -0.080 1.00 98.12 242 GLY A C 1
ATOM 1873 O O . GLY A 1 242 ? 2.310 1.950 0.263 1.00 98.12 242 GLY A O 1
ATOM 1874 N N . VAL A 1 243 ? 1.571 -0.163 0.421 1.00 98.44 243 VAL A N 1
ATOM 1875 C CA . VAL A 1 243 ? 0.492 0.086 1.371 1.00 98.44 243 VAL A CA 1
ATOM 1876 C C . VAL A 1 243 ? 1.006 -0.153 2.786 1.00 98.44 243 VAL A C 1
ATOM 1878 O O . VAL A 1 243 ? 1.646 -1.163 3.074 1.00 98.44 243 VAL A O 1
ATOM 1881 N N . PHE A 1 244 ? 0.732 0.771 3.692 1.00 97.25 244 PHE A N 1
ATOM 1882 C CA . PHE A 1 244 ? 0.930 0.590 5.117 1.00 97.25 244 PHE A CA 1
ATOM 1883 C C . PHE A 1 244 ? -0.198 -0.280 5.676 1.00 97.25 244 PHE A C 1
ATOM 1885 O O . PHE A 1 244 ? -1.376 0.047 5.537 1.00 97.25 244 PHE A O 1
ATOM 1892 N N . MET A 1 245 ? 0.164 -1.392 6.315 1.00 96.31 245 MET A N 1
ATOM 1893 C CA . MET A 1 245 ? -0.782 -2.383 6.841 1.00 96.31 245 MET A CA 1
ATOM 1894 C C . MET A 1 245 ? -1.019 -2.238 8.344 1.00 96.31 245 MET A C 1
ATOM 1896 O O . MET A 1 245 ? -1.757 -3.026 8.923 1.00 96.31 245 MET A O 1
ATOM 1900 N N . GLY A 1 246 ? -0.396 -1.250 8.986 1.00 93.88 246 GLY A N 1
ATOM 1901 C CA . GLY A 1 246 ? -0.481 -1.048 10.424 1.00 93.88 246 GLY A CA 1
ATOM 1902 C C . GLY A 1 246 ? 0.774 -1.503 11.162 1.00 93.88 246 GLY A C 1
ATOM 1903 O O . GLY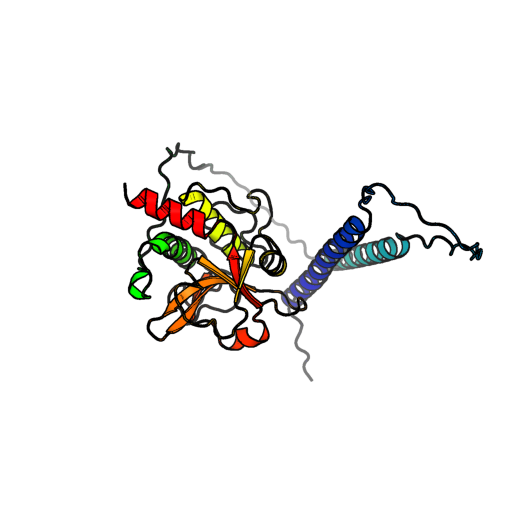 A 1 246 ? 1.877 -1.431 10.629 1.00 93.88 246 GLY A O 1
ATOM 1904 N N . TYR A 1 247 ? 0.608 -1.972 12.395 1.00 92.62 247 TYR A N 1
ATOM 1905 C CA . TYR A 1 247 ? 1.679 -2.549 13.207 1.00 92.62 247 TYR A CA 1
ATOM 1906 C C . TYR A 1 247 ? 1.356 -4.000 13.563 1.00 92.62 247 TYR A C 1
ATOM 1908 O O . TYR A 1 247 ? 0.191 -4.356 13.742 1.00 92.62 247 TYR A O 1
ATOM 1916 N N . ASP A 1 248 ? 2.382 -4.835 13.704 1.00 89.75 248 ASP A N 1
ATOM 1917 C CA . ASP A 1 248 ? 2.223 -6.149 14.317 1.00 89.75 248 ASP A CA 1
ATOM 1918 C C . ASP A 1 248 ? 2.003 -6.041 15.840 1.00 89.75 248 ASP A C 1
ATOM 1920 O O . ASP A 1 248 ? 2.049 -4.959 16.438 1.00 89.75 248 ASP A O 1
ATOM 1924 N N . LYS A 1 249 ? 1.761 -7.183 16.494 1.00 85.50 249 LYS A N 1
ATOM 1925 C CA . LYS A 1 249 ? 1.557 -7.244 17.952 1.00 85.50 249 LYS A CA 1
ATOM 1926 C C . LYS A 1 249 ? 2.772 -6.760 18.754 1.00 85.50 249 LYS A C 1
ATOM 1928 O O . LYS A 1 249 ? 2.600 -6.301 19.879 1.00 85.50 249 LYS A O 1
ATOM 1933 N N . SER A 1 250 ? 3.969 -6.838 18.179 1.00 88.31 250 SER A N 1
ATOM 1934 C CA . SER A 1 250 ? 5.223 -6.366 18.772 1.00 88.31 250 SER A CA 1
ATOM 1935 C C . SER A 1 250 ? 5.470 -4.874 18.526 1.00 88.31 250 SER A C 1
ATOM 1937 O O . SER A 1 250 ? 6.440 -4.324 19.038 1.00 88.31 250 SER A O 1
ATOM 1939 N N . GLY A 1 251 ? 4.592 -4.195 17.784 1.00 88.31 251 GLY A N 1
ATOM 1940 C CA . GLY A 1 251 ? 4.736 -2.785 17.442 1.00 88.31 251 GLY A CA 1
ATOM 1941 C C . GLY A 1 251 ? 5.650 -2.525 16.245 1.00 88.31 251 GLY A C 1
ATOM 1942 O O . GLY A 1 251 ? 5.988 -1.368 16.004 1.00 88.31 251 GLY A O 1
ATOM 1943 N N . ASN A 1 252 ? 6.030 -3.551 15.477 1.00 91.38 252 ASN A N 1
ATOM 1944 C CA . ASN A 1 252 ? 6.785 -3.354 14.245 1.00 91.38 252 ASN A CA 1
ATOM 1945 C C . ASN A 1 252 ? 5.848 -2.863 13.134 1.00 91.38 252 ASN A C 1
ATOM 1947 O O . ASN A 1 252 ? 4.774 -3.442 12.951 1.00 91.38 252 ASN A O 1
ATOM 1951 N N . PRO A 1 253 ? 6.236 -1.838 12.360 1.00 93.94 253 PRO A N 1
ATOM 1952 C CA . PRO A 1 253 ? 5.461 -1.398 11.207 1.00 93.94 253 PRO A CA 1
ATOM 1953 C C . PRO A 1 253 ? 5.337 -2.524 10.173 1.00 93.94 253 PRO A C 1
ATOM 1955 O O . PRO A 1 253 ? 6.341 -3.128 9.798 1.00 93.94 253 PRO A O 1
ATOM 1958 N N . LEU A 1 254 ? 4.124 -2.789 9.697 1.00 95.25 254 LEU A N 1
ATOM 1959 C CA . LEU A 1 254 ? 3.828 -3.752 8.640 1.00 95.25 254 LEU A CA 1
ATOM 1960 C C . LEU A 1 254 ? 3.533 -3.019 7.335 1.00 95.25 254 LEU A C 1
ATOM 1962 O O . LEU A 1 254 ? 2.765 -2.056 7.296 1.00 95.25 254 LEU A O 1
ATOM 1966 N N . ILE A 1 255 ? 4.107 -3.521 6.250 1.00 97.38 255 ILE A N 1
ATOM 1967 C CA . ILE A 1 255 ? 3.909 -2.988 4.905 1.00 97.38 255 ILE A CA 1
ATOM 1968 C C . ILE A 1 255 ? 3.472 -4.090 3.950 1.00 97.38 255 ILE A C 1
ATOM 1970 O O . ILE A 1 255 ? 3.823 -5.256 4.126 1.00 97.38 255 ILE A O 1
ATOM 1974 N N . ALA A 1 256 ? 2.732 -3.698 2.922 1.00 98.38 256 ALA A N 1
ATOM 1975 C CA . ALA A 1 256 ? 2.444 -4.504 1.757 1.00 98.38 256 ALA A CA 1
ATOM 1976 C C . ALA A 1 256 ? 3.020 -3.843 0.513 1.00 98.38 256 ALA A C 1
ATOM 1978 O O . ALA A 1 256 ? 2.819 -2.654 0.278 1.00 98.38 256 ALA A O 1
ATOM 1979 N N . HIS A 1 257 ? 3.739 -4.606 -0.299 1.00 98.06 257 HIS A N 1
ATOM 1980 C CA . HIS A 1 257 ? 4.398 -4.083 -1.495 1.00 98.06 257 HIS A CA 1
ATOM 1981 C C . HIS A 1 257 ? 4.718 -5.186 -2.491 1.00 98.06 257 HIS A C 1
ATOM 1983 O O . HIS A 1 257 ? 4.971 -6.320 -2.087 1.00 98.06 257 HIS A O 1
ATOM 1989 N N . SER A 1 258 ? 4.739 -4.838 -3.781 1.00 97.56 258 SER A N 1
ATOM 1990 C CA . SER A 1 258 ? 5.342 -5.677 -4.820 1.00 97.56 258 SER A CA 1
ATOM 1991 C C . SER A 1 258 ? 6.810 -5.313 -4.969 1.00 97.56 258 SER A C 1
ATOM 1993 O O . SER A 1 258 ? 7.127 -4.145 -5.177 1.00 97.56 258 SER A O 1
ATOM 1995 N N . THR A 1 259 ? 7.722 -6.276 -4.873 1.00 94.94 259 THR A N 1
ATOM 1996 C CA . THR A 1 259 ? 9.161 -5.985 -4.958 1.00 94.94 259 THR A CA 1
ATOM 1997 C C . THR A 1 259 ? 9.968 -7.137 -5.555 1.00 94.94 259 THR A C 1
ATOM 1999 O O . THR A 1 259 ? 9.525 -8.288 -5.583 1.00 94.94 259 THR A O 1
ATOM 2002 N N . THR A 1 260 ? 11.157 -6.802 -6.058 1.00 93.38 260 THR A N 1
ATOM 2003 C CA . THR A 1 260 ? 12.082 -7.690 -6.777 1.00 93.38 260 THR A CA 1
ATOM 2004 C C . THR A 1 260 ? 12.728 -8.744 -5.891 1.00 93.38 260 THR A C 1
ATOM 2006 O O . THR A 1 260 ? 13.220 -9.745 -6.405 1.00 93.38 260 THR A O 1
ATOM 2009 N N . THR A 1 261 ? 12.759 -8.541 -4.574 1.00 92.62 261 THR A N 1
ATOM 2010 C CA . THR A 1 261 ? 13.361 -9.513 -3.664 1.00 92.62 261 THR A CA 1
ATOM 2011 C C . THR A 1 261 ? 12.408 -10.672 -3.424 1.00 92.62 261 THR A C 1
ATOM 2013 O O . THR A 1 261 ? 11.205 -10.472 -3.226 1.00 92.62 261 THR A O 1
ATOM 2016 N N . THR A 1 262 ? 12.958 -11.879 -3.365 1.00 92.62 262 THR A N 1
ATOM 2017 C CA . THR A 1 262 ? 12.194 -13.078 -3.035 1.00 92.62 262 THR A CA 1
ATOM 2018 C C . THR A 1 262 ? 11.537 -12.955 -1.660 1.00 92.62 262 THR A C 1
ATOM 2020 O O . THR A 1 262 ? 12.141 -12.469 -0.701 1.00 92.62 262 THR A O 1
ATOM 2023 N N . ILE A 1 263 ? 10.283 -13.391 -1.570 1.00 89.94 263 ILE A N 1
ATOM 2024 C CA . ILE A 1 263 ? 9.472 -13.362 -0.356 1.00 89.94 263 ILE A CA 1
ATOM 2025 C C . ILE A 1 263 ? 10.107 -14.289 0.688 1.00 89.94 263 ILE A C 1
ATOM 2027 O O . ILE A 1 263 ? 10.253 -15.496 0.470 1.00 89.94 263 ILE A O 1
ATOM 2031 N N . SER A 1 264 ? 10.501 -13.700 1.819 1.00 84.50 264 SER A N 1
ATOM 2032 C CA . SER A 1 264 ? 11.175 -14.398 2.916 1.00 84.50 264 SER A CA 1
ATOM 2033 C C . SER A 1 264 ? 10.199 -15.165 3.815 1.00 84.50 264 SER A C 1
ATOM 2035 O O . SER A 1 264 ? 8.987 -14.958 3.783 1.00 84.50 264 SER A O 1
ATOM 2037 N N . THR A 1 265 ? 10.728 -16.014 4.699 1.00 82.31 265 THR A N 1
ATOM 2038 C CA . THR A 1 265 ? 9.932 -16.710 5.725 1.00 82.31 265 THR A CA 1
ATOM 2039 C C . THR A 1 265 ? 9.348 -15.782 6.790 1.00 82.31 265 THR A C 1
ATOM 2041 O O . THR A 1 265 ? 8.435 -16.201 7.496 1.00 82.31 265 THR A O 1
ATOM 2044 N N . LYS A 1 266 ? 9.841 -14.541 6.898 1.00 86.19 266 LYS A N 1
ATOM 2045 C CA . LYS A 1 266 ? 9.356 -13.527 7.849 1.00 86.19 266 LYS A CA 1
ATOM 2046 C C . LYS A 1 266 ? 8.112 -12.785 7.350 1.00 86.19 266 LYS A C 1
ATOM 2048 O O . LYS A 1 266 ? 7.535 -12.002 8.100 1.00 86.19 266 LYS A O 1
ATOM 2053 N N . ALA A 1 267 ? 7.710 -13.002 6.097 1.00 91.56 267 ALA A N 1
ATOM 2054 C CA . ALA A 1 267 ? 6.493 -12.420 5.557 1.00 91.56 267 ALA A CA 1
ATOM 2055 C C . ALA A 1 267 ? 5.253 -13.019 6.244 1.00 91.56 267 ALA A C 1
ATOM 2057 O O . ALA A 1 267 ? 5.136 -14.232 6.415 1.00 91.56 267 ALA A O 1
ATOM 2058 N N . VAL A 1 268 ? 4.306 -12.154 6.601 1.00 93.62 268 VAL A N 1
ATOM 2059 C CA . VAL A 1 268 ? 2.996 -12.520 7.160 1.00 93.62 268 VAL A CA 1
ATOM 2060 C C . VAL A 1 268 ? 2.113 -13.163 6.083 1.00 93.62 268 VAL A C 1
ATOM 2062 O O . VAL A 1 268 ? 1.331 -14.076 6.368 1.00 93.62 268 VAL A O 1
ATOM 2065 N N . ARG A 1 269 ? 2.235 -12.687 4.836 1.00 95.44 269 ARG A N 1
ATOM 2066 C CA . ARG A 1 269 ? 1.552 -13.203 3.638 1.00 95.44 269 ARG A CA 1
ATOM 2067 C C . ARG A 1 269 ? 2.419 -13.017 2.395 1.00 95.44 269 ARG A C 1
ATOM 2069 O O . ARG A 1 269 ? 3.262 -12.124 2.358 1.00 95.44 269 ARG A O 1
ATOM 2076 N N . GLY A 1 270 ? 2.151 -13.825 1.374 1.00 92.50 270 GLY A N 1
ATOM 2077 C CA . GLY A 1 270 ? 2.876 -13.864 0.102 1.00 92.50 270 GLY A CA 1
ATOM 2078 C C . GLY A 1 270 ? 3.409 -15.268 -0.180 1.00 92.50 270 GLY A C 1
ATOM 2079 O O . GLY A 1 270 ? 3.611 -16.058 0.746 1.00 92.50 270 GLY A O 1
ATOM 2080 N N . ASN A 1 271 ? 3.621 -15.594 -1.453 1.00 88.81 271 ASN A N 1
ATOM 2081 C CA . ASN A 1 271 ? 4.111 -16.913 -1.842 1.00 88.81 271 ASN A CA 1
ATOM 2082 C C . ASN A 1 271 ? 5.640 -17.011 -1.666 1.00 88.81 271 ASN A C 1
ATOM 2084 O O . ASN A 1 271 ? 6.406 -16.342 -2.358 1.00 88.81 271 ASN A O 1
ATOM 2088 N N . LYS A 1 272 ? 6.102 -17.827 -0.713 1.00 88.69 272 LYS A N 1
ATOM 2089 C CA . LYS A 1 272 ? 7.536 -17.992 -0.420 1.00 88.69 272 LYS A CA 1
ATOM 2090 C C . LYS A 1 272 ? 8.279 -18.484 -1.664 1.00 88.69 272 LYS A C 1
ATOM 2092 O O . LYS A 1 272 ? 7.798 -19.362 -2.365 1.00 88.69 272 LYS A O 1
ATOM 2097 N N . GLY A 1 273 ? 9.466 -17.939 -1.925 1.00 87.75 273 GLY A N 1
ATOM 2098 C CA . GLY A 1 273 ? 10.241 -18.299 -3.121 1.00 87.75 273 GLY A CA 1
ATOM 2099 C C . GLY A 1 273 ? 9.871 -17.513 -4.385 1.00 87.75 273 GLY A C 1
ATOM 2100 O O . GLY A 1 273 ? 10.619 -17.555 -5.357 1.00 87.75 273 GLY A O 1
ATOM 2101 N N . HIS A 1 274 ? 8.797 -16.720 -4.353 1.00 92.81 274 HIS A N 1
ATOM 2102 C CA . HIS A 1 274 ? 8.401 -15.832 -5.445 1.00 92.81 274 HIS A CA 1
ATOM 2103 C C . HIS A 1 274 ? 8.817 -14.380 -5.186 1.00 92.81 274 HIS A C 1
ATOM 2105 O O . HIS A 1 274 ? 9.132 -14.005 -4.058 1.00 92.81 274 HIS A O 1
ATOM 2111 N N . THR A 1 275 ? 8.819 -13.554 -6.231 1.00 95.06 275 THR A N 1
ATOM 2112 C CA . THR A 1 275 ? 8.825 -12.085 -6.113 1.00 95.06 275 THR A CA 1
ATOM 2113 C C . THR A 1 275 ? 7.381 -11.576 -6.183 1.00 95.06 275 THR A C 1
ATOM 2115 O O . THR A 1 275 ? 6.462 -12.370 -6.362 1.00 95.06 275 THR A O 1
ATOM 2118 N N . GLY A 1 276 ? 7.146 -10.272 -6.046 1.00 96.31 276 GLY A N 1
ATOM 2119 C CA . GLY A 1 276 ? 5.790 -9.715 -6.125 1.00 96.31 276 GLY A CA 1
ATOM 2120 C C . GLY A 1 276 ? 5.227 -9.319 -4.764 1.00 96.31 276 GLY A C 1
ATOM 2121 O O . GLY A 1 276 ? 5.988 -8.912 -3.879 1.00 96.31 276 GLY A O 1
ATOM 2122 N N . VAL A 1 277 ? 3.899 -9.371 -4.615 1.00 98.00 277 VAL A N 1
ATOM 2123 C CA . VAL A 1 277 ? 3.207 -8.785 -3.457 1.00 98.00 277 VAL A CA 1
ATOM 2124 C C . VAL A 1 277 ? 3.324 -9.656 -2.207 1.00 98.00 277 VAL A C 1
ATOM 2126 O O . VAL A 1 277 ? 2.955 -10.829 -2.188 1.00 98.00 277 VAL A O 1
ATOM 2129 N N . ARG A 1 278 ? 3.756 -9.041 -1.107 1.00 97.56 278 ARG A N 1
ATOM 2130 C CA . ARG A 1 278 ? 3.788 -9.651 0.231 1.00 97.56 278 ARG A CA 1
ATOM 2131 C C . ARG A 1 278 ? 3.432 -8.650 1.317 1.00 97.56 278 ARG A C 1
ATOM 2133 O O . ARG A 1 278 ? 3.587 -7.452 1.100 1.00 97.56 278 ARG A O 1
ATOM 2140 N N . ILE A 1 279 ? 3.037 -9.162 2.483 1.00 97.69 279 ILE A N 1
ATOM 2141 C CA . ILE A 1 279 ? 2.942 -8.403 3.737 1.00 97.69 279 ILE A CA 1
ATOM 2142 C C . ILE A 1 279 ? 4.122 -8.802 4.618 1.00 97.69 279 ILE A C 1
ATOM 2144 O O . ILE A 1 279 ? 4.296 -9.988 4.899 1.00 97.69 279 ILE A O 1
ATOM 2148 N N . GLU A 1 280 ? 4.911 -7.845 5.094 1.00 96.00 280 GLU A N 1
ATOM 2149 C CA . GLU A 1 280 ? 6.045 -8.115 5.984 1.00 96.00 280 GLU A CA 1
ATOM 2150 C C . GLU A 1 280 ? 6.344 -6.946 6.934 1.00 96.00 280 GLU A C 1
ATOM 2152 O O . GLU A 1 280 ? 5.916 -5.816 6.674 1.00 96.00 280 GLU A O 1
ATOM 2157 N N . PRO A 1 281 ? 7.095 -7.192 8.025 1.00 95.19 281 PRO A N 1
ATOM 2158 C CA . PRO A 1 281 ? 7.698 -6.121 8.806 1.00 95.19 281 PRO A CA 1
ATOM 2159 C C . PRO A 1 281 ? 8.574 -5.229 7.929 1.00 95.19 281 PRO A C 1
ATOM 2161 O O . PRO A 1 281 ? 9.374 -5.719 7.130 1.00 95.19 281 PRO A O 1
ATOM 2164 N N . MET A 1 282 ? 8.431 -3.917 8.097 1.00 93.81 282 MET A N 1
ATOM 2165 C CA . MET A 1 282 ? 9.157 -2.926 7.319 1.00 93.81 282 MET A CA 1
ATOM 2166 C C . MET A 1 282 ? 10.675 -3.123 7.485 1.00 93.81 282 MET A C 1
ATOM 2168 O O . MET A 1 282 ? 11.183 -3.030 8.608 1.00 93.81 282 MET A O 1
ATOM 2172 N N . PR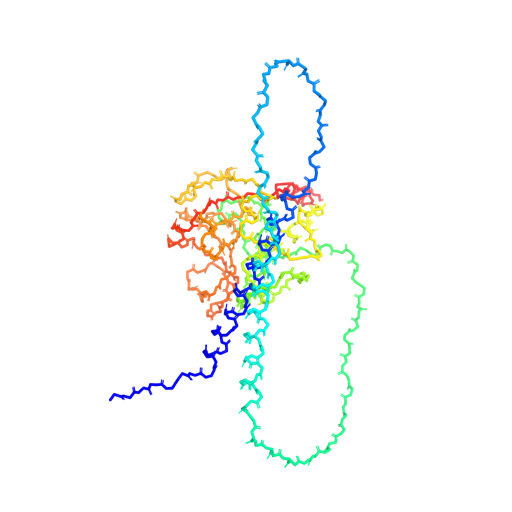O A 1 283 ? 11.421 -3.380 6.396 1.00 92.06 283 PRO A N 1
ATOM 2173 C CA . PRO A 1 283 ? 12.848 -3.651 6.500 1.00 92.06 283 PRO A CA 1
ATOM 2174 C C . PRO A 1 283 ? 13.656 -2.441 6.982 1.00 92.06 283 PRO A C 1
ATOM 2176 O O . PRO A 1 283 ? 13.439 -1.317 6.535 1.00 92.06 283 PRO A O 1
ATOM 2179 N N . SER A 1 284 ? 14.655 -2.666 7.842 1.00 92.31 284 SER A N 1
ATOM 2180 C CA . SER A 1 284 ? 15.486 -1.590 8.412 1.00 92.31 284 SER A CA 1
ATOM 2181 C C . SER A 1 284 ? 16.263 -0.790 7.359 1.00 92.31 284 SER A C 1
ATOM 2183 O O . SER A 1 284 ? 16.433 0.420 7.509 1.00 92.31 284 SER A O 1
ATOM 2185 N N . TYR A 1 285 ? 16.681 -1.439 6.268 1.00 90.56 285 TYR A N 1
ATOM 2186 C CA . TYR A 1 285 ? 17.428 -0.812 5.172 1.00 90.56 285 TYR A CA 1
ATOM 2187 C C . TYR A 1 285 ? 16.593 0.186 4.346 1.00 90.56 285 TYR A C 1
ATOM 2189 O O . TYR A 1 285 ? 17.141 0.925 3.535 1.00 90.56 285 TYR A O 1
ATOM 2197 N N . TYR A 1 286 ? 15.275 0.272 4.561 1.00 93.50 286 TYR A N 1
ATOM 2198 C CA . TYR A 1 286 ? 14.445 1.322 3.958 1.00 93.50 286 TYR A CA 1
ATOM 2199 C C . TYR A 1 286 ? 14.678 2.706 4.577 1.00 93.50 286 TYR A C 1
ATOM 2201 O O . TYR A 1 286 ? 14.316 3.704 3.955 1.00 93.50 286 TYR A O 1
ATOM 2209 N N . ARG A 1 287 ? 15.338 2.789 5.743 1.00 93.50 287 ARG A N 1
ATOM 2210 C CA . ARG A 1 287 ? 15.621 4.043 6.458 1.00 93.50 287 ARG A CA 1
ATOM 2211 C C . ARG A 1 287 ? 16.265 5.114 5.583 1.00 93.50 287 ARG A C 1
ATOM 2213 O O . ARG A 1 287 ? 15.874 6.274 5.649 1.00 93.50 287 ARG A O 1
ATOM 2220 N N . GLU A 1 288 ? 17.254 4.735 4.782 1.00 91.62 288 GLU A N 1
ATOM 2221 C CA . GLU A 1 288 ? 18.044 5.681 3.982 1.00 91.62 288 GLU A CA 1
ATOM 2222 C C . GLU A 1 288 ? 17.224 6.319 2.861 1.00 91.62 288 GLU A C 1
ATOM 2224 O O . GLU A 1 288 ? 17.451 7.466 2.484 1.00 91.62 288 GLU A O 1
ATOM 2229 N N . ARG A 1 289 ? 16.228 5.583 2.367 1.00 92.44 289 ARG A N 1
ATOM 2230 C CA . ARG A 1 289 ? 15.378 5.983 1.246 1.00 92.44 289 ARG A CA 1
ATOM 2231 C C . ARG A 1 289 ? 14.025 6.529 1.693 1.00 92.44 289 ARG A C 1
ATOM 2233 O O . ARG A 1 289 ? 13.249 6.959 0.849 1.00 92.44 289 ARG A O 1
ATOM 2240 N N . TRP A 1 290 ? 13.738 6.499 2.992 1.00 94.56 290 TRP A N 1
ATOM 2241 C CA . TRP A 1 290 ? 12.441 6.826 3.569 1.00 94.56 290 TRP A CA 1
ATOM 2242 C C . TRP A 1 290 ? 12.021 8.275 3.318 1.00 94.56 290 TRP A C 1
ATOM 2244 O O . TRP A 1 290 ? 12.693 9.214 3.749 1.00 94.56 290 TRP A O 1
ATOM 2254 N N . SER A 1 291 ? 10.857 8.451 2.693 1.00 94.75 291 SER A N 1
ATOM 2255 C CA . SER A 1 291 ? 10.233 9.768 2.503 1.00 94.75 291 SER A CA 1
ATOM 2256 C C . SER A 1 291 ? 9.097 10.030 3.476 1.00 94.75 291 SER A C 1
ATOM 2258 O O . SER A 1 291 ? 8.764 11.195 3.729 1.00 94.75 291 SER A O 1
ATOM 2260 N N . GLY A 1 292 ? 8.463 8.970 3.979 1.00 94.81 292 GLY A N 1
ATOM 2261 C CA . GLY A 1 292 ? 7.347 9.072 4.905 1.00 94.81 292 GLY A CA 1
ATOM 2262 C C . GLY A 1 292 ? 6.162 8.168 4.595 1.00 94.81 292 GLY A C 1
ATOM 2263 O O . GLY A 1 292 ? 6.158 7.397 3.634 1.00 94.81 292 GLY A O 1
ATOM 2264 N N . ILE A 1 293 ? 5.135 8.348 5.421 1.00 96.50 293 ILE A N 1
ATOM 2265 C CA . ILE A 1 293 ? 3.780 7.859 5.186 1.00 96.50 293 ILE A CA 1
ATOM 2266 C C . ILE A 1 293 ? 2.931 8.989 4.610 1.00 96.50 293 ILE A C 1
ATOM 2268 O O . ILE A 1 293 ? 2.984 10.128 5.088 1.00 96.50 293 ILE A O 1
ATOM 2272 N N . TYR A 1 294 ? 2.115 8.649 3.620 1.00 96.75 294 TYR A N 1
ATOM 2273 C CA . TYR A 1 294 ? 1.200 9.549 2.936 1.00 96.75 294 TYR A CA 1
ATOM 2274 C C . TYR A 1 294 ? -0.190 8.913 2.890 1.00 96.75 294 TYR A C 1
ATOM 2276 O O . TYR A 1 294 ? -0.326 7.697 2.787 1.00 96.75 294 TYR A O 1
ATOM 2284 N N . ARG A 1 295 ? -1.234 9.734 2.948 1.00 96.75 295 ARG A N 1
ATOM 2285 C CA . ARG A 1 295 ? -2.617 9.300 2.754 1.00 96.75 295 ARG A CA 1
ATOM 2286 C C . ARG A 1 295 ? -3.090 9.754 1.391 1.00 96.75 295 ARG A C 1
ATOM 2288 O O . ARG A 1 295 ? -3.088 10.954 1.130 1.00 96.75 295 ARG A O 1
ATOM 2295 N N . ILE A 1 296 ? -3.511 8.818 0.544 1.00 97.12 296 ILE A N 1
ATOM 2296 C CA . ILE A 1 296 ? -4.158 9.165 -0.723 1.00 97.12 296 ILE A CA 1
ATOM 2297 C C . ILE A 1 296 ? -5.486 9.868 -0.416 1.00 97.12 296 ILE A C 1
ATOM 2299 O O . ILE A 1 296 ? -6.268 9.434 0.436 1.00 97.12 296 ILE A O 1
ATOM 2303 N N . ASN A 1 297 ? -5.732 10.984 -1.094 1.00 95.50 297 ASN A N 1
ATOM 2304 C CA . ASN A 1 297 ? -6.966 11.746 -0.973 1.00 95.50 297 ASN A CA 1
ATOM 2305 C C . ASN A 1 297 ? -8.159 10.830 -1.292 1.00 95.50 297 ASN A C 1
ATOM 2307 O O . ASN A 1 297 ? -8.121 10.050 -2.237 1.00 95.50 297 ASN A O 1
ATOM 2311 N N . GLY A 1 298 ? -9.210 10.875 -0.473 1.00 94.44 298 GLY A N 1
ATOM 2312 C CA . GLY A 1 298 ? -10.378 9.995 -0.615 1.00 94.44 298 GLY A CA 1
ATOM 2313 C C . GLY A 1 298 ? -10.280 8.630 0.086 1.00 94.44 298 GLY A C 1
ATOM 2314 O O . GLY A 1 298 ? -11.313 7.983 0.236 1.00 94.44 298 GLY A O 1
ATOM 2315 N N . THR A 1 299 ? -9.115 8.205 0.601 1.00 95.88 299 THR A N 1
ATOM 2316 C CA . THR A 1 299 ? -9.002 6.931 1.347 1.00 95.88 299 THR A CA 1
ATOM 2317 C C . THR A 1 299 ? -9.904 6.901 2.585 1.00 95.88 299 THR A C 1
ATOM 2319 O O . THR A 1 299 ? -10.657 5.947 2.768 1.00 95.88 299 THR A O 1
ATOM 2322 N N . ASP A 1 300 ? -9.887 7.950 3.418 1.00 95.00 300 ASP A N 1
ATOM 2323 C CA . ASP A 1 300 ? -10.749 8.013 4.611 1.00 95.00 300 ASP A CA 1
ATOM 2324 C C . ASP A 1 300 ? -12.242 7.962 4.218 1.00 95.00 300 ASP A C 1
ATOM 2326 O O . ASP A 1 300 ? -12.999 7.195 4.812 1.00 95.00 300 ASP A O 1
ATOM 2330 N N . GLN A 1 301 ? -12.639 8.680 3.156 1.00 95.56 301 GLN A N 1
ATOM 2331 C CA . GLN A 1 301 ? -14.009 8.680 2.626 1.00 95.56 301 GLN A CA 1
ATOM 2332 C C . GLN A 1 301 ? -14.443 7.293 2.127 1.00 95.56 301 GLN A C 1
ATOM 2334 O O . GLN A 1 301 ? -15.579 6.880 2.369 1.00 95.56 301 GLN A O 1
ATOM 2339 N N . ALA A 1 302 ? -13.562 6.572 1.427 1.00 95.38 302 ALA A N 1
ATOM 2340 C CA . ALA A 1 302 ? -13.834 5.214 0.970 1.00 95.38 302 ALA A CA 1
ATOM 2341 C C . ALA A 1 302 ? -14.065 4.273 2.162 1.00 95.38 302 ALA A C 1
ATOM 2343 O O . ALA A 1 302 ? -15.080 3.580 2.213 1.00 95.38 302 ALA A O 1
ATOM 2344 N N . LEU A 1 303 ? -13.187 4.322 3.168 1.00 94.69 303 LEU A N 1
ATOM 2345 C CA . LEU A 1 303 ? -13.329 3.529 4.392 1.00 94.69 303 LEU A CA 1
ATOM 2346 C C . LEU A 1 303 ? -14.607 3.882 5.173 1.00 94.69 303 LEU A C 1
ATOM 2348 O O . LEU A 1 303 ? -15.296 2.984 5.652 1.00 94.69 303 LEU A O 1
ATOM 2352 N N . ASP A 1 304 ? -14.969 5.166 5.267 1.00 94.12 304 ASP A N 1
ATOM 2353 C CA . ASP A 1 304 ? -16.222 5.608 5.897 1.00 94.12 304 ASP A CA 1
ATOM 2354 C C . ASP A 1 304 ? -17.459 5.036 5.197 1.00 94.12 304 ASP A C 1
ATOM 2356 O O . ASP A 1 304 ? -18.404 4.599 5.860 1.00 94.12 304 ASP A O 1
ATOM 2360 N N . LYS A 1 305 ? -17.474 5.037 3.858 1.00 94.00 305 LYS A N 1
ATOM 2361 C CA . LYS A 1 305 ? -18.588 4.466 3.092 1.00 94.00 305 LYS A CA 1
ATOM 2362 C C . LYS A 1 305 ? -18.711 2.961 3.305 1.00 94.00 305 LYS A C 1
ATOM 2364 O O . LYS A 1 305 ? -19.829 2.488 3.486 1.00 94.00 305 LYS A O 1
ATOM 2369 N N . LEU A 1 306 ? -17.595 2.234 3.335 1.00 91.81 306 LEU A N 1
ATOM 2370 C CA . LEU A 1 306 ? -17.594 0.784 3.548 1.00 91.81 306 LEU A CA 1
ATOM 2371 C C . LEU A 1 306 ? -18.159 0.403 4.919 1.00 91.81 306 LEU A C 1
ATOM 2373 O O . LEU A 1 306 ? -18.997 -0.490 5.009 1.00 91.81 306 LEU A O 1
ATOM 2377 N N . VAL A 1 307 ? -17.784 1.133 5.975 1.00 89.88 307 VAL A N 1
ATOM 2378 C CA . VAL A 1 307 ? -18.358 0.928 7.317 1.00 89.88 307 VAL A CA 1
ATOM 2379 C C . VAL A 1 307 ? -19.873 1.133 7.305 1.00 89.88 307 VAL A C 1
ATOM 2381 O O . VAL A 1 307 ? -20.608 0.321 7.855 1.00 89.88 307 VAL A O 1
ATOM 2384 N N . LYS A 1 308 ? -20.358 2.192 6.645 1.00 87.00 308 LYS A N 1
ATOM 2385 C CA . LYS A 1 308 ? -21.799 2.477 6.546 1.00 87.00 308 LYS A CA 1
ATOM 2386 C C . LYS A 1 308 ? -22.563 1.439 5.722 1.00 87.00 308 LYS A C 1
ATOM 2388 O O . LYS A 1 308 ? -23.741 1.228 5.982 1.00 87.00 308 LYS A O 1
ATOM 2393 N N . GLN A 1 309 ? -21.926 0.830 4.723 1.00 84.44 309 GLN A N 1
ATOM 2394 C CA . GLN A 1 309 ? -22.528 -0.224 3.903 1.00 84.44 309 GLN A CA 1
ATOM 2395 C C . GLN A 1 309 ? -22.658 -1.544 4.668 1.00 84.44 309 GLN A C 1
ATOM 2397 O O . GLN A 1 309 ? -23.669 -2.211 4.508 1.00 84.44 309 GLN A O 1
ATOM 2402 N N . GLY A 1 310 ? -21.677 -1.896 5.505 1.00 68.19 310 GLY A N 1
ATOM 2403 C CA . GLY A 1 310 ? -21.720 -3.106 6.337 1.00 68.19 310 GLY A CA 1
ATOM 2404 C C . GLY A 1 310 ? -22.539 -2.979 7.629 1.00 68.19 310 GLY A C 1
ATOM 2405 O O . GLY A 1 310 ? -22.703 -3.966 8.336 1.00 68.19 310 GLY A O 1
ATOM 2406 N N . ALA A 1 311 ? -23.019 -1.776 7.957 1.00 53.34 311 ALA A N 1
ATOM 2407 C CA . ALA A 1 311 ? -23.910 -1.514 9.091 1.00 53.34 311 ALA A CA 1
ATOM 2408 C C . ALA A 1 311 ? -25.409 -1.573 8.722 1.00 53.34 311 ALA A C 1
ATOM 2410 O O . ALA A 1 311 ? -26.251 -1.296 9.576 1.00 53.34 311 ALA A O 1
ATOM 2411 N N . LYS A 1 312 ? -25.729 -1.871 7.457 1.00 38.34 312 LYS A N 1
ATOM 2412 C CA . LYS A 1 312 ? -27.085 -2.106 6.944 1.00 38.34 312 LYS A CA 1
ATOM 2413 C C . LYS A 1 312 ? -27.307 -3.596 6.741 1.00 38.34 312 LYS A C 1
ATOM 2415 O O . LYS A 1 312 ? -28.470 -4.012 6.909 1.00 38.34 312 LYS A O 1
#

Radius of gyration: 26.21 Å; chains: 1; bounding box: 71×87×63 Å

pLDDT: mean 72.37, std 24.57, range [28.03, 98.44]

Secondary structure (DSSP, 8-state):
-PPPPPPHHHHHHHHHHHHHHHHHHHHHHHHHHHHT-S---PPPP----------PPPPP---TTHHHHHHHHHHHHHHHHHHHHHHTS-----------------PPP-------------S--GGGGT--GGGHHHHHHHHHHHHH--EE-TTTTSS--S--SEE-HHHHHHHHHHHHHHHHT---SS-SSSPPPPHHHHHHSSEEEEE--SSPP--TTTS-BTBEEEE-SSS-S--EEEEEEEE-TTS-EEEEEEESSPPPTT-SBS-TT--EEEEEEPPGGGGGGEEEEEEETTHHHHHHHHHHHHT-